Protein AF-A0A1Z8N0R2-F1 (afdb_monomer)

Foldseek 3Di:
DPPVVCQQDPPVLVVVLCVVANDADEDEDEAAAAPVVLVVVVVVCVFASAKEQEWEAAPVQWTKWFDFPPADPPQTAGFMDGHGDVRRPVRRVQVRCCQQFVDGQPDKHFNHKYKYWYDHPDPVDPDDIDIHMYTYMYRYNDDDGGDHPDCVVRTPDMDIDHLVCLVVSLVVLCPFDCDPVRSNSRSPVRSVNSVSCSVRSD

Secondary structure (DSSP, 8-state):
--TTHHHHS-HHHHHHHHHHH-S-EEEEEEEEE-HHHHHHHHHHTTTEEEEEEEEEB-TTS-EEEEEETTSPTT--B--EEEEETT--HHHHHHHHHHHHH----SS-EEEEEEEEEEEES-TT--PPP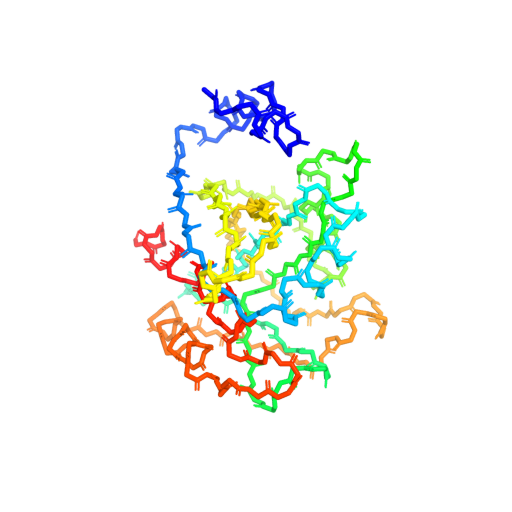EEEEEEEEEE-S--S----SSGGG-EEEEEEE-GGGHHHHHHHHHT----TT-HHHHHHHHHHHHHHHHHH--

Nearest PDB structures (foldseek):
  8zb3-assembly3_D  TM=7.255E-01  e=4.223E-07  Mycobacteroides abscessus
  8zb4-assembly1_A  TM=6.951E-01  e=4.223E-07  Mycobacteroides abscessus
  8zb3-assembly1_B  TM=7.222E-01  e=1.167E-06  Mycobacteroides abscessus
  8zb3-assembly2_F  TM=6.640E-01  e=3.719E-07  Mycobacteroides abscessus
  8zb3-assembly1_A  TM=6.689E-01  e=5.109E-07  Mycobacteroides abscessus

Mean predicted aligned error: 4.17 Å

pLDDT: mean 92.53, std 10.13, range [38.28, 98.69]

Sequence (202 aa):
MSKDDGQFIAAEELQDLESRYGAFSTINTDLKMASRSLRFYRKAFKNRRGEILFVLRRSNGDLLLHTKHKYPPDLYRIPGGGIDWGEPVAASLRREVWEETQFEVSNERFLGLIRYRFHSSDPEESQQDIHFVSFVFEIPDMEGEPAAEDESEGISGFRWIPVSELSNVACALKALPDDKSGSGDWGRFRAVGHDFVLQHLK

Structure (mmCIF, N/CA/C/O backbone):
data_AF-A0A1Z8N0R2-F1
#
_entry.id   AF-A0A1Z8N0R2-F1
#
loop_
_atom_site.group_PDB
_atom_site.id
_atom_site.type_symbol
_atom_site.label_atom_id
_atom_site.label_alt_id
_atom_site.label_comp_id
_atom_site.label_asym_id
_atom_site.label_entity_id
_atom_site.label_seq_id
_atom_site.pdbx_PDB_ins_code
_atom_site.Cartn_x
_atom_site.Cartn_y
_atom_site.Cartn_z
_atom_site.occupancy
_atom_site.B_iso_or_equiv
_atom_site.auth_seq_id
_atom_site.auth_comp_id
_atom_site.auth_asym_id
_atom_site.auth_atom_id
_atom_site.pdbx_PDB_model_num
ATOM 1 N N . MET A 1 1 ? 17.689 13.947 7.859 1.00 44.75 1 MET A N 1
ATOM 2 C CA . MET A 1 1 ? 16.824 13.844 6.667 1.00 44.75 1 MET A CA 1
ATOM 3 C C . MET A 1 1 ? 17.691 13.935 5.429 1.00 44.75 1 MET A C 1
ATOM 5 O O . MET A 1 1 ? 18.513 14.843 5.354 1.00 44.75 1 MET A O 1
ATOM 9 N N . SER A 1 2 ? 17.553 12.980 4.510 1.00 39.28 2 SER A N 1
ATOM 10 C CA . SER A 1 2 ? 18.097 13.105 3.154 1.00 39.28 2 SER A CA 1
ATOM 11 C C . SER A 1 2 ? 17.445 14.312 2.465 1.00 39.28 2 SER A C 1
ATOM 13 O O . SER A 1 2 ? 16.296 14.634 2.770 1.00 39.28 2 SER A O 1
ATOM 15 N N . LYS A 1 3 ? 18.144 14.987 1.541 1.00 38.28 3 LYS A N 1
ATOM 16 C CA . LYS A 1 3 ? 17.563 16.092 0.750 1.00 38.28 3 LYS A CA 1
ATOM 17 C C . LYS A 1 3 ? 16.319 15.661 -0.045 1.00 38.28 3 LYS A C 1
ATOM 19 O O . LYS A 1 3 ? 15.476 16.509 -0.310 1.00 38.28 3 LYS A O 1
ATOM 24 N N . ASP A 1 4 ? 16.187 14.369 -0.344 1.00 49.12 4 ASP A N 1
ATOM 25 C CA . ASP A 1 4 ? 15.061 13.813 -1.104 1.00 49.12 4 ASP A CA 1
ATOM 26 C C . ASP A 1 4 ? 13.822 13.537 -0.233 1.00 49.12 4 ASP A C 1
ATOM 28 O O . ASP A 1 4 ? 12.699 13.531 -0.733 1.00 49.12 4 ASP A O 1
ATOM 32 N N . ASP A 1 5 ? 13.993 13.380 1.088 1.00 49.06 5 ASP A N 1
ATOM 33 C CA . ASP A 1 5 ? 12.888 13.068 2.009 1.00 49.06 5 ASP A CA 1
ATOM 34 C C . ASP A 1 5 ? 11.862 14.209 2.084 1.00 49.06 5 ASP A C 1
ATOM 36 O O . ASP A 1 5 ? 10.657 13.968 2.167 1.00 49.06 5 ASP A O 1
ATOM 40 N N . GLY A 1 6 ? 12.346 15.456 2.029 1.00 51.62 6 GLY A N 1
ATOM 41 C CA . GLY A 1 6 ? 11.520 16.658 2.159 1.00 51.62 6 GLY A CA 1
ATOM 42 C C . GLY A 1 6 ? 10.592 16.912 0.969 1.00 51.62 6 GLY A C 1
ATOM 43 O O . GLY A 1 6 ? 9.721 17.770 1.063 1.00 51.62 6 GLY A O 1
ATOM 44 N N . GLN A 1 7 ? 10.757 16.181 -0.140 1.00 63.38 7 GLN A N 1
ATOM 45 C CA . GLN A 1 7 ? 9.861 16.285 -1.291 1.00 63.38 7 GLN A CA 1
ATOM 46 C C . GLN A 1 7 ? 8.579 15.460 -1.108 1.00 63.38 7 GLN A C 1
ATOM 48 O O . GLN A 1 7 ? 7.532 15.846 -1.621 1.00 63.38 7 GLN A O 1
ATOM 53 N N . PHE A 1 8 ? 8.646 14.338 -0.388 1.00 72.00 8 PHE A N 1
ATOM 54 C CA . PHE A 1 8 ? 7.528 13.396 -0.277 1.00 72.00 8 PHE A CA 1
ATOM 55 C C . PHE A 1 8 ? 6.830 13.458 1.078 1.00 72.00 8 PHE A C 1
ATOM 57 O O . PHE A 1 8 ? 5.646 13.145 1.163 1.00 72.00 8 PHE A O 1
ATOM 64 N N . ILE A 1 9 ? 7.528 13.872 2.138 1.00 78.44 9 ILE A N 1
ATOM 65 C CA . ILE A 1 9 ? 6.960 13.930 3.484 1.00 78.44 9 ILE A CA 1
ATOM 66 C C . ILE A 1 9 ? 7.401 15.216 4.180 1.00 78.44 9 ILE A C 1
ATOM 68 O O . ILE A 1 9 ? 8.596 15.457 4.358 1.00 78.44 9 ILE A O 1
ATOM 72 N N . ALA A 1 10 ? 6.429 16.026 4.599 1.00 78.62 10 ALA A N 1
ATOM 73 C CA . ALA A 1 10 ? 6.689 17.213 5.404 1.00 78.62 10 ALA A CA 1
ATOM 74 C C . ALA A 1 10 ? 7.112 16.808 6.827 1.00 78.62 10 ALA A C 1
ATOM 76 O O . ALA A 1 10 ? 6.591 15.844 7.390 1.00 78.62 10 ALA A O 1
ATOM 77 N N . ALA A 1 11 ? 8.058 17.536 7.424 1.00 79.62 11 ALA A N 1
ATOM 78 C CA . ALA A 1 11 ? 8.532 17.226 8.775 1.00 79.62 11 ALA A CA 1
ATOM 79 C C . ALA A 1 11 ? 7.416 17.408 9.815 1.00 79.62 11 ALA A C 1
ATOM 81 O O . ALA A 1 11 ? 7.313 16.623 10.754 1.00 79.62 11 ALA A O 1
ATOM 82 N N . GLU A 1 12 ? 6.565 18.407 9.600 1.00 84.00 12 GLU A N 1
ATOM 83 C CA . GLU A 1 12 ? 5.380 18.700 10.399 1.00 84.00 12 GLU A CA 1
ATOM 84 C C . GLU A 1 12 ? 4.384 17.536 10.343 1.00 84.00 12 GLU A C 1
ATOM 86 O O . GLU A 1 12 ? 3.866 17.124 11.371 1.00 84.00 12 GLU A O 1
ATOM 91 N N . GLU A 1 13 ? 4.196 16.917 9.174 1.00 85.19 13 GLU A N 1
ATOM 92 C CA . GLU A 1 13 ? 3.298 15.766 9.025 1.00 85.19 13 GLU A CA 1
ATOM 93 C C . GLU A 1 13 ? 3.798 14.540 9.805 1.00 85.19 13 GLU A C 1
ATOM 95 O O . GLU A 1 13 ? 3.005 13.829 10.416 1.00 85.19 13 GLU A O 1
ATOM 100 N N . LEU A 1 14 ? 5.115 14.299 9.840 1.00 86.25 14 LEU A N 1
ATOM 101 C CA . LEU A 1 14 ? 5.682 13.229 10.673 1.00 86.25 14 LEU A CA 1
ATOM 102 C C . LEU A 1 14 ? 5.502 13.512 12.166 1.00 86.25 14 LEU A C 1
ATOM 104 O O . LEU A 1 14 ? 5.199 12.588 12.917 1.00 86.25 14 LEU A O 1
ATOM 108 N N . GLN A 1 15 ? 5.667 14.769 12.584 1.00 87.62 15 GLN A N 1
ATOM 109 C CA . GLN A 1 15 ? 5.435 15.180 13.970 1.00 87.62 15 GLN A CA 1
ATOM 110 C C . GLN A 1 15 ? 3.963 15.031 14.355 1.00 87.62 15 GLN A C 1
ATOM 112 O O . GLN A 1 15 ? 3.669 14.542 15.442 1.00 87.62 15 GLN A O 1
ATOM 117 N N . ASP A 1 16 ? 3.040 15.385 13.461 1.00 89.69 16 ASP A N 1
ATOM 118 C CA . ASP A 1 16 ? 1.605 15.218 13.679 1.00 89.69 16 ASP A CA 1
ATOM 119 C C . ASP A 1 16 ? 1.230 13.735 13.811 1.00 89.69 16 ASP A C 1
ATOM 121 O O . ASP A 1 16 ? 0.460 13.368 14.701 1.00 89.69 16 ASP A O 1
ATOM 125 N N . LEU A 1 17 ? 1.808 12.863 12.975 1.00 91.62 17 LEU A N 1
ATOM 126 C CA . LEU A 1 17 ? 1.623 11.413 13.079 1.00 91.62 17 LEU A CA 1
ATOM 127 C C . LEU A 1 17 ? 2.182 10.860 14.397 1.00 91.62 17 LEU A C 1
ATOM 129 O O . LEU A 1 17 ? 1.500 10.078 15.056 1.00 91.62 17 LEU A O 1
ATOM 133 N N . GLU A 1 18 ? 3.380 11.279 14.810 1.00 92.25 18 GLU A N 1
ATOM 134 C CA . GLU A 1 18 ? 3.990 10.842 16.074 1.00 92.25 18 GLU A CA 1
ATOM 135 C C . GLU A 1 18 ? 3.212 11.354 17.294 1.00 92.25 18 GLU A C 1
ATOM 137 O O . GLU A 1 18 ? 2.987 10.619 18.251 1.00 92.25 18 GLU A O 1
ATOM 142 N N . SER A 1 19 ? 2.738 12.599 17.248 1.00 92.75 19 SER A N 1
ATOM 143 C CA . SER A 1 19 ? 1.906 13.198 18.294 1.00 92.75 19 SER A CA 1
ATOM 144 C C . SER A 1 19 ? 0.564 12.472 18.431 1.00 92.75 19 SER A C 1
ATOM 146 O O . SER A 1 19 ? 0.099 12.214 19.542 1.00 92.75 19 SER A O 1
ATOM 148 N N . ARG A 1 20 ? -0.052 12.100 17.300 1.00 92.94 20 ARG A N 1
ATOM 149 C CA . ARG A 1 20 ? -1.368 11.453 17.274 1.00 92.94 20 ARG A CA 1
ATOM 150 C C . ARG A 1 20 ? -1.321 9.963 17.610 1.00 92.94 20 ARG A C 1
ATOM 152 O O . ARG A 1 20 ? -2.221 9.482 18.293 1.00 92.94 20 ARG A O 1
ATOM 159 N N . TYR A 1 21 ? -0.317 9.237 17.121 1.00 92.88 21 TYR A N 1
ATOM 160 C CA . TYR A 1 21 ? -0.263 7.771 17.202 1.00 92.88 21 TYR A CA 1
ATOM 161 C C . TYR A 1 21 ? 0.882 7.232 18.065 1.00 92.88 21 TYR A C 1
ATOM 163 O O . TYR A 1 21 ? 0.963 6.024 18.287 1.00 92.88 21 TYR A O 1
ATOM 171 N N . GLY A 1 22 ? 1.741 8.108 18.585 1.00 92.50 22 GLY A N 1
ATOM 172 C CA . GLY A 1 22 ? 2.965 7.734 19.280 1.00 92.50 22 GLY A CA 1
ATOM 173 C C . GLY A 1 22 ? 4.101 7.377 18.321 1.00 92.50 22 GLY A C 1
ATOM 174 O O . GLY A 1 22 ? 4.008 7.537 17.102 1.00 92.50 22 GLY A O 1
ATOM 175 N N . ALA A 1 23 ? 5.196 6.876 18.891 1.00 90.44 23 ALA A N 1
ATOM 176 C CA . ALA A 1 23 ? 6.352 6.433 18.121 1.00 90.44 23 ALA A CA 1
ATOM 177 C C . ALA A 1 23 ? 5.970 5.308 17.142 1.00 90.44 23 ALA A C 1
ATOM 179 O O . ALA A 1 23 ? 5.309 4.339 17.517 1.00 90.44 23 ALA A O 1
ATOM 180 N N . PHE A 1 24 ? 6.443 5.418 15.902 1.00 92.31 24 PHE A N 1
ATOM 181 C CA . PHE A 1 24 ? 6.165 4.468 14.827 1.00 92.31 24 PHE A CA 1
AT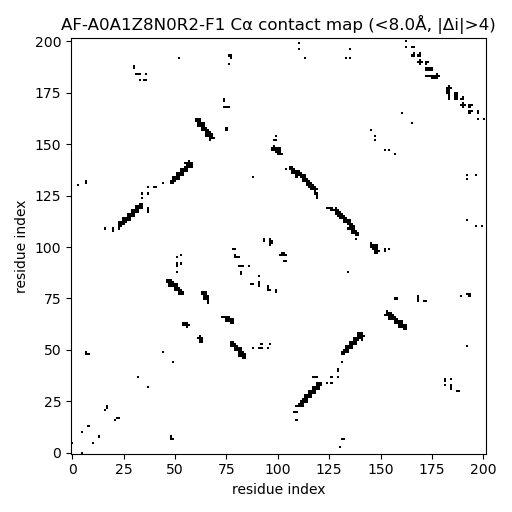OM 182 C C . PHE A 1 24 ? 7.453 3.980 14.155 1.00 92.31 24 PHE A C 1
ATOM 184 O O . PHE A 1 24 ? 8.489 4.649 14.156 1.00 92.31 24 PHE A O 1
ATOM 191 N N . SER A 1 25 ? 7.384 2.808 13.528 1.00 93.00 25 SER A N 1
ATOM 192 C CA . SER A 1 25 ? 8.501 2.246 12.771 1.00 93.00 25 SER A CA 1
ATOM 193 C C . SER A 1 25 ? 8.657 2.933 11.419 1.00 93.00 25 SER A C 1
ATOM 195 O O . SER A 1 25 ? 7.685 3.152 10.698 1.00 93.00 25 SER A O 1
ATOM 197 N N . THR A 1 26 ? 9.897 3.215 11.026 1.00 95.44 26 THR A N 1
ATOM 198 C CA . THR A 1 26 ? 10.223 3.579 9.643 1.00 95.44 26 THR A CA 1
ATOM 199 C C . THR A 1 26 ? 11.213 2.575 9.084 1.00 95.44 26 THR A C 1
ATOM 201 O O . THR A 1 26 ? 12.260 2.347 9.689 1.00 95.44 26 THR A O 1
ATOM 204 N N . ILE A 1 27 ? 10.915 2.009 7.915 1.00 96.81 27 ILE A N 1
ATOM 205 C CA . ILE A 1 27 ? 11.865 1.169 7.181 1.00 96.81 27 ILE A CA 1
ATOM 206 C C . ILE A 1 27 ? 12.277 1.835 5.870 1.00 96.81 27 ILE A C 1
ATOM 208 O O . ILE A 1 27 ? 11.485 2.526 5.231 1.00 96.81 27 ILE A O 1
ATOM 212 N N . ASN A 1 28 ? 13.524 1.603 5.465 1.00 97.00 28 ASN A N 1
ATOM 213 C CA . ASN A 1 28 ? 14.033 1.975 4.150 1.00 97.00 28 ASN A CA 1
ATOM 214 C C . ASN A 1 28 ? 14.270 0.694 3.356 1.00 97.00 28 ASN A C 1
ATOM 216 O O . ASN A 1 28 ? 14.847 -0.258 3.883 1.00 97.00 28 ASN A O 1
ATOM 220 N N . THR A 1 29 ? 13.822 0.662 2.108 1.00 96.69 29 THR A N 1
ATOM 221 C CA . THR A 1 29 ? 14.000 -0.487 1.227 1.00 96.69 29 THR A CA 1
ATOM 222 C C . THR A 1 29 ? 14.504 -0.056 -0.141 1.00 96.69 29 THR A C 1
ATOM 224 O O . THR A 1 29 ? 14.036 0.922 -0.728 1.00 96.69 29 THR A O 1
ATOM 227 N N . ASP A 1 30 ? 15.463 -0.818 -0.647 1.00 96.44 30 ASP A N 1
ATOM 228 C CA . ASP A 1 30 ? 16.051 -0.630 -1.961 1.00 96.44 30 ASP A CA 1
ATOM 229 C C . ASP A 1 30 ? 15.541 -1.722 -2.891 1.00 96.44 30 ASP A C 1
ATOM 231 O O . ASP A 1 30 ? 15.731 -2.915 -2.639 1.00 96.44 30 ASP A O 1
ATOM 235 N N . LEU A 1 31 ? 14.898 -1.316 -3.982 1.00 97.00 31 LEU A N 1
ATOM 236 C CA . LEU A 1 31 ? 14.374 -2.240 -4.974 1.00 97.00 31 LEU A CA 1
ATOM 237 C C . LEU A 1 31 ? 15.136 -2.071 -6.282 1.00 97.00 31 LEU A C 1
ATOM 239 O O . LEU A 1 31 ? 15.055 -1.036 -6.948 1.00 97.00 31 LEU A O 1
ATOM 243 N N . LYS A 1 32 ? 15.856 -3.128 -6.660 1.00 95.69 32 LYS A N 1
ATOM 244 C CA . LYS A 1 32 ? 16.416 -3.275 -8.002 1.00 95.69 32 LYS A CA 1
ATOM 245 C C . LYS A 1 32 ? 15.271 -3.493 -8.976 1.00 95.69 32 LYS A C 1
ATOM 247 O O . LYS A 1 32 ? 14.532 -4.463 -8.837 1.00 95.69 32 LYS A O 1
ATOM 252 N N . MET A 1 33 ? 15.162 -2.602 -9.949 1.00 96.12 33 MET A N 1
ATOM 253 C CA . MET A 1 33 ? 14.109 -2.611 -10.954 1.00 96.12 33 MET A CA 1
ATOM 254 C C . MET A 1 33 ? 14.713 -2.709 -12.347 1.00 96.12 33 MET A C 1
ATOM 256 O O . MET A 1 33 ? 15.729 -2.071 -12.641 1.00 96.12 33 MET A O 1
ATOM 260 N N . ALA A 1 34 ? 14.036 -3.422 -13.244 1.00 95.12 34 ALA A N 1
ATOM 261 C CA . ALA A 1 34 ? 14.354 -3.328 -14.658 1.00 95.12 34 ALA A CA 1
ATOM 262 C C . ALA A 1 34 ? 14.113 -1.894 -15.158 1.00 95.12 34 ALA A C 1
ATOM 264 O O . ALA A 1 34 ? 13.171 -1.208 -14.744 1.00 95.12 34 ALA A O 1
ATOM 265 N N . SER A 1 35 ? 14.895 -1.449 -16.139 1.00 92.56 35 SER A N 1
ATOM 266 C CA . SER A 1 35 ? 14.826 -0.081 -16.670 1.00 92.56 35 SER A CA 1
ATOM 267 C C . SER A 1 35 ? 13.436 0.306 -17.181 1.00 92.56 35 SER A C 1
ATOM 269 O O . SER A 1 35 ? 13.008 1.458 -17.090 1.00 92.56 35 SER A O 1
ATOM 271 N N . ARG A 1 36 ? 12.689 -0.669 -17.717 1.00 92.00 36 ARG A N 1
ATOM 272 C CA . ARG A 1 36 ? 11.288 -0.486 -18.134 1.00 92.00 36 ARG A CA 1
ATOM 273 C C . ARG A 1 36 ? 10.369 -0.146 -16.962 1.00 92.00 36 ARG A C 1
ATOM 275 O O . ARG A 1 36 ? 9.541 0.751 -17.102 1.00 92.00 36 ARG A O 1
ATOM 282 N N . SER A 1 37 ? 10.549 -0.812 -15.828 1.00 95.44 37 SER A N 1
ATOM 283 C CA . SER A 1 37 ? 9.754 -0.621 -14.620 1.00 95.44 37 SER A CA 1
ATOM 284 C C . SER A 1 37 ? 10.070 0.735 -14.002 1.00 95.44 37 SER A C 1
ATOM 286 O O . SER A 1 37 ? 9.149 1.465 -13.655 1.00 95.44 37 SER A O 1
ATOM 288 N N . LEU A 1 38 ? 11.341 1.156 -13.994 1.00 94.62 38 LEU A N 1
ATOM 289 C CA . LEU A 1 38 ? 11.708 2.525 -13.608 1.00 94.62 38 LEU A CA 1
ATOM 290 C C . LEU A 1 38 ? 11.021 3.572 -14.490 1.00 94.62 38 LEU A C 1
ATOM 292 O O . LEU A 1 38 ? 10.403 4.506 -13.984 1.00 94.62 38 LEU A O 1
ATOM 296 N N . ARG A 1 39 ? 11.059 3.413 -15.819 1.00 93.38 39 ARG A N 1
ATOM 297 C CA . ARG A 1 39 ? 10.360 4.337 -16.731 1.00 93.38 39 ARG A CA 1
ATOM 298 C C . ARG A 1 39 ? 8.853 4.373 -16.484 1.00 93.38 39 ARG A C 1
ATOM 300 O O . ARG A 1 39 ? 8.256 5.443 -16.597 1.00 93.38 39 ARG A O 1
ATOM 307 N N . PHE A 1 40 ? 8.249 3.228 -16.171 1.00 94.31 40 PHE A N 1
ATOM 308 C CA . PHE A 1 40 ? 6.837 3.135 -15.816 1.00 94.31 40 PHE A CA 1
ATOM 309 C C . PHE A 1 40 ? 6.543 3.875 -14.505 1.00 94.31 40 PHE A C 1
ATOM 311 O O . PHE A 1 40 ? 5.739 4.807 -14.506 1.00 94.31 40 PHE A O 1
ATOM 318 N N . TYR A 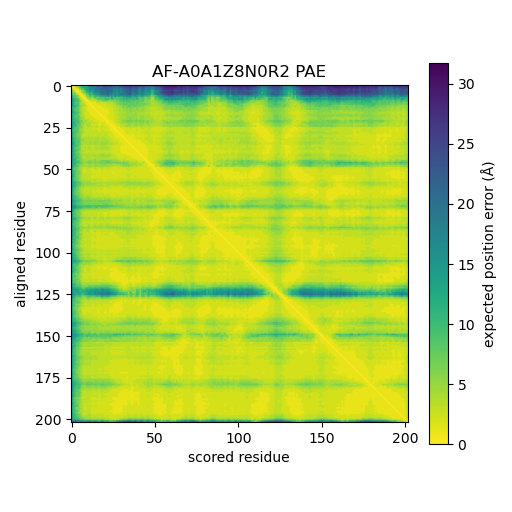1 41 ? 7.237 3.537 -13.414 1.00 94.81 41 TYR A N 1
ATOM 319 C CA . TYR A 1 41 ? 6.998 4.130 -12.097 1.00 94.81 41 TYR A CA 1
ATOM 320 C C . TYR A 1 41 ? 7.310 5.621 -12.051 1.00 94.81 41 TYR A C 1
ATOM 322 O O . TYR A 1 41 ? 6.570 6.369 -11.422 1.00 94.81 41 TYR A O 1
ATOM 330 N N . ARG A 1 42 ? 8.306 6.099 -12.807 1.00 92.94 42 ARG A N 1
ATOM 331 C CA . ARG A 1 42 ? 8.587 7.539 -12.913 1.00 92.94 42 ARG A CA 1
ATOM 332 C C . ARG A 1 42 ? 7.387 8.316 -13.457 1.00 92.94 42 ARG A C 1
ATOM 334 O O . ARG A 1 42 ? 7.149 9.448 -13.051 1.00 92.94 42 ARG A O 1
ATOM 341 N N . LYS A 1 43 ? 6.621 7.716 -14.374 1.00 93.06 43 LYS A N 1
ATOM 342 C CA . LYS A 1 43 ? 5.369 8.301 -14.875 1.00 93.06 43 LYS A CA 1
ATOM 343 C C . LYS A 1 43 ? 4.226 8.101 -13.882 1.00 93.06 43 LYS A C 1
ATOM 345 O O . LYS A 1 43 ? 3.511 9.056 -13.605 1.00 93.06 43 LYS A O 1
ATOM 350 N N . ALA A 1 44 ? 4.074 6.891 -13.342 1.00 91.38 44 ALA A N 1
ATOM 351 C CA . ALA A 1 44 ? 2.972 6.536 -12.447 1.00 91.38 44 ALA A CA 1
ATOM 352 C C . ALA A 1 44 ? 2.986 7.328 -11.127 1.00 91.38 44 ALA A C 1
ATOM 354 O O . ALA A 1 44 ? 1.929 7.681 -10.606 1.00 91.38 44 ALA A O 1
ATOM 355 N N . PHE A 1 45 ? 4.173 7.637 -10.603 1.00 92.44 45 PHE A N 1
ATOM 356 C CA . PHE A 1 45 ? 4.339 8.374 -9.351 1.00 92.44 45 PHE A CA 1
ATOM 357 C C . PHE A 1 45 ? 4.364 9.892 -9.534 1.00 92.44 45 PHE A C 1
ATOM 359 O O . PHE A 1 45 ? 4.260 10.616 -8.557 1.00 92.44 45 PHE A O 1
ATOM 366 N N . LYS A 1 46 ? 4.436 10.405 -10.770 1.00 88.06 46 LYS A N 1
ATOM 367 C CA . LYS A 1 46 ? 4.556 11.849 -11.033 1.00 88.06 46 LYS A CA 1
ATOM 368 C C . LYS A 1 46 ? 3.453 12.683 -10.364 1.00 88.06 46 LYS A C 1
ATOM 370 O O . LYS A 1 46 ? 3.714 13.785 -9.891 1.00 88.06 46 LYS A O 1
ATOM 375 N N . ASN A 1 47 ? 2.231 12.158 -10.331 1.00 85.62 47 ASN A N 1
ATOM 376 C CA . ASN A 1 47 ? 1.054 12.890 -9.860 1.00 85.62 47 ASN A CA 1
ATOM 377 C C . ASN A 1 47 ? 0.638 12.528 -8.428 1.00 85.62 47 ASN A C 1
ATOM 379 O O . ASN A 1 47 ? -0.427 12.949 -8.007 1.00 85.62 47 ASN A O 1
ATOM 383 N N . ARG A 1 48 ? 1.448 11.760 -7.692 1.00 89.19 48 ARG A N 1
ATOM 384 C CA . ARG A 1 48 ? 1.147 11.377 -6.310 1.00 89.19 48 ARG A CA 1
ATOM 385 C C . ARG A 1 48 ? 2.367 11.572 -5.426 1.00 89.19 48 ARG A C 1
ATOM 387 O O . ARG A 1 48 ? 3.490 11.280 -5.827 1.00 89.19 48 ARG A O 1
ATOM 394 N N . ARG A 1 49 ? 2.130 12.035 -4.209 1.00 90.75 49 ARG A N 1
ATOM 395 C CA . ARG A 1 49 ? 3.161 12.247 -3.193 1.00 90.75 49 ARG A CA 1
ATOM 396 C C . ARG A 1 49 ? 3.605 10.937 -2.533 1.00 90.75 49 ARG A C 1
ATOM 398 O O . ARG A 1 49 ? 4.736 10.818 -2.078 1.00 90.75 49 ARG A O 1
ATOM 405 N N . GLY A 1 50 ? 2.724 9.946 -2.510 1.00 94.62 50 GLY A N 1
ATOM 406 C CA . GLY A 1 50 ? 2.951 8.641 -1.902 1.00 94.62 50 GLY A CA 1
ATOM 407 C C . GLY A 1 50 ? 1.723 7.760 -2.068 1.00 94.62 50 GLY A C 1
ATOM 408 O O . GLY A 1 50 ? 0.899 7.988 -2.962 1.00 94.62 50 GLY A O 1
ATOM 409 N N . GLU A 1 51 ? 1.591 6.772 -1.196 1.00 97.25 51 GLU A N 1
ATOM 410 C CA . GLU A 1 51 ? 0.372 5.979 -1.072 1.00 97.25 51 GLU A CA 1
ATOM 411 C C . GLU A 1 51 ? -0.015 5.726 0.384 1.00 97.25 51 GLU A C 1
ATOM 413 O O . GLU A 1 51 ? 0.831 5.706 1.283 1.00 97.25 51 GLU A O 1
ATOM 418 N N . ILE A 1 52 ? -1.306 5.488 0.585 1.00 97.81 52 ILE A N 1
ATOM 419 C CA . ILE A 1 52 ? -1.835 4.847 1.779 1.00 97.81 52 ILE A CA 1
ATOM 420 C C . ILE A 1 52 ? -1.863 3.343 1.519 1.00 97.81 52 ILE A C 1
ATOM 422 O O . ILE A 1 52 ? -2.394 2.890 0.507 1.00 97.81 52 ILE A O 1
ATOM 426 N N . LEU A 1 53 ? -1.318 2.568 2.450 1.00 98.31 53 LEU A N 1
ATOM 427 C CA . LEU A 1 53 ? -1.566 1.137 2.558 1.00 98.31 53 LEU A CA 1
ATOM 428 C C . LEU A 1 53 ? -2.405 0.925 3.817 1.00 98.31 53 LEU A C 1
ATOM 430 O O . LEU A 1 53 ? -1.939 1.220 4.915 1.00 98.31 53 LEU A O 1
ATOM 434 N N . PHE A 1 54 ? -3.636 0.448 3.679 1.00 98.50 54 PHE A N 1
ATOM 435 C CA . PHE A 1 54 ? -4.543 0.333 4.818 1.00 98.50 54 PHE A CA 1
ATOM 436 C C . PHE A 1 54 ? -4.968 -1.115 5.048 1.00 98.50 54 PHE A C 1
ATOM 438 O O . PHE A 1 54 ? -5.287 -1.857 4.121 1.00 98.50 54 PHE A O 1
ATOM 445 N N . VAL A 1 55 ? -4.940 -1.522 6.312 1.00 98.44 55 VAL A N 1
ATOM 446 C CA . VAL A 1 55 ? -5.233 -2.875 6.764 1.00 98.44 55 VAL A CA 1
ATOM 447 C C . VAL A 1 55 ? -6.536 -2.853 7.538 1.00 98.44 55 VAL A C 1
ATOM 449 O O . VAL A 1 55 ? -6.574 -2.444 8.695 1.00 98.44 55 VAL A O 1
ATOM 452 N N . LEU A 1 56 ? -7.604 -3.302 6.891 1.00 98.44 56 LEU A N 1
ATOM 453 C CA . LEU A 1 56 ? -8.885 -3.521 7.548 1.00 98.44 56 LEU A CA 1
ATOM 454 C C . LEU A 1 56 ? -8.844 -4.864 8.271 1.00 98.44 56 LEU A C 1
ATOM 456 O O . LEU A 1 56 ? -8.565 -5.887 7.638 1.00 98.44 56 LEU A O 1
ATOM 460 N N . ARG A 1 57 ? -9.104 -4.859 9.580 1.00 98.00 57 ARG A N 1
ATOM 461 C CA . ARG A 1 57 ? -9.012 -6.047 10.431 1.00 98.00 57 ARG A CA 1
ATOM 462 C C . ARG A 1 57 ? -10.321 -6.302 11.168 1.00 98.00 57 ARG A C 1
ATOM 464 O O . ARG A 1 57 ? -10.832 -5.423 11.852 1.00 98.00 57 ARG A O 1
ATOM 471 N N . ARG A 1 58 ? -10.843 -7.523 11.058 1.00 97.38 58 ARG A N 1
ATOM 472 C CA . ARG A 1 58 ? -12.000 -7.999 11.829 1.00 97.38 58 ARG A CA 1
ATOM 473 C C . ARG A 1 58 ? -11.607 -8.323 13.269 1.00 97.38 58 ARG A C 1
ATOM 475 O O . ARG A 1 58 ? -10.450 -8.623 13.561 1.00 97.38 58 ARG A O 1
ATOM 482 N N . SER A 1 59 ? -12.596 -8.367 14.159 1.00 95.12 59 SER A N 1
ATOM 483 C CA . SER A 1 59 ? -12.416 -8.752 15.569 1.00 95.12 59 SER A CA 1
ATOM 484 C C . SER A 1 59 ? -11.885 -10.183 15.755 1.00 95.12 59 SER A C 1
ATOM 486 O O . SER A 1 59 ? -11.188 -10.466 16.727 1.00 95.12 59 SER A O 1
ATOM 488 N N . ASN A 1 60 ? -12.143 -11.085 14.799 1.00 95.25 60 ASN A N 1
ATOM 489 C CA . ASN A 1 60 ? -11.562 -12.434 14.767 1.00 95.25 60 ASN A CA 1
ATOM 490 C C . ASN A 1 60 ? -10.090 -12.461 14.298 1.00 95.25 60 ASN A C 1
ATOM 492 O O . ASN A 1 60 ? -9.463 -13.518 14.296 1.00 95.25 60 ASN A O 1
ATOM 496 N N . GLY A 1 61 ? -9.542 -11.307 13.914 1.00 95.62 61 GLY A N 1
ATOM 497 C CA . GLY A 1 61 ? -8.180 -11.135 13.438 1.00 95.62 61 GLY A CA 1
ATOM 498 C C . GLY A 1 61 ? -8.016 -11.174 11.920 1.00 95.62 61 GLY A C 1
ATOM 499 O O . GLY A 1 61 ? -6.914 -10.881 11.468 1.00 95.62 61 GLY A O 1
ATOM 500 N N . ASP A 1 62 ? -9.049 -11.490 11.137 1.00 98.12 62 ASP A N 1
ATOM 501 C CA . ASP A 1 62 ? -8.921 -11.583 9.680 1.00 98.12 62 ASP A CA 1
ATOM 502 C C . ASP A 1 62 ? -8.643 -10.221 9.037 1.00 98.12 62 ASP A C 1
ATOM 504 O O . ASP A 1 62 ? -9.178 -9.195 9.459 1.00 98.12 62 ASP A O 1
ATOM 508 N N . LEU A 1 63 ? -7.831 -10.224 7.983 1.00 98.56 63 LEU A N 1
ATOM 509 C CA . LEU A 1 63 ? -7.428 -9.052 7.216 1.00 98.56 63 LEU A CA 1
ATOM 510 C C . LEU A 1 63 ? -8.115 -9.035 5.856 1.00 98.56 63 LEU A C 1
ATOM 512 O O . LEU A 1 63 ? -8.188 -10.070 5.186 1.00 98.56 63 LEU A O 1
ATOM 516 N N . LEU A 1 64 ? -8.555 -7.857 5.419 1.00 98.69 64 LEU A N 1
ATOM 517 C CA . LEU A 1 64 ? -9.099 -7.693 4.078 1.00 98.69 64 LEU A CA 1
ATOM 518 C C . LEU A 1 64 ? -7.990 -7.591 3.031 1.00 98.69 64 LEU A C 1
ATOM 520 O O . LEU A 1 64 ? -7.067 -6.785 3.153 1.00 98.69 64 LEU A O 1
ATOM 524 N N . LEU A 1 65 ? -8.154 -8.333 1.940 1.00 98.69 65 LEU A N 1
ATOM 525 C CA . LEU A 1 65 ? -7.425 -8.154 0.692 1.00 98.69 65 LEU A CA 1
ATOM 526 C C . LEU A 1 65 ? -8.387 -7.857 -0.457 1.00 98.69 65 LEU A C 1
ATOM 528 O O . LEU A 1 65 ? -9.524 -8.335 -0.468 1.00 98.69 65 LEU A O 1
ATOM 532 N N . HIS A 1 66 ? -7.891 -7.147 -1.468 1.00 98.19 66 HIS A N 1
ATOM 533 C CA . HIS A 1 66 ? -8.598 -6.930 -2.727 1.00 98.19 66 HIS A CA 1
ATOM 534 C C . HIS A 1 66 ? -7.866 -7.577 -3.910 1.00 98.19 66 HIS A C 1
ATOM 536 O O . HIS A 1 66 ? -6.670 -7.879 -3.844 1.00 98.19 66 HIS A O 1
ATOM 542 N N . THR A 1 67 ? -8.568 -7.757 -5.020 1.00 97.94 67 THR A N 1
ATOM 543 C CA . THR A 1 67 ? -7.970 -8.013 -6.331 1.00 97.94 67 THR A CA 1
ATOM 544 C C . THR A 1 67 ? -8.579 -7.066 -7.359 1.00 97.94 67 THR A C 1
ATOM 546 O O . THR A 1 67 ? -9.709 -6.612 -7.190 1.00 97.94 67 THR A O 1
ATOM 549 N N . LYS A 1 68 ? -7.826 -6.721 -8.405 1.00 96.44 68 LYS A N 1
ATOM 550 C CA . LYS A 1 68 ? -8.280 -5.834 -9.482 1.00 96.44 68 LYS A CA 1
ATOM 551 C C . LYS A 1 68 ? -8.184 -6.564 -10.819 1.00 96.44 68 LYS A C 1
ATOM 553 O O . LYS A 1 68 ? -7.263 -7.353 -11.009 1.00 96.44 68 LYS A O 1
ATOM 558 N N . HIS A 1 69 ? -9.037 -6.224 -11.788 1.00 94.25 69 HIS A N 1
ATOM 559 C CA . HIS A 1 69 ? -9.068 -6.857 -13.123 1.00 94.25 69 HIS A CA 1
ATOM 560 C C . HIS A 1 69 ? -7.716 -6.863 -13.858 1.00 94.25 69 HIS A C 1
ATOM 562 O O . HIS A 1 69 ? -7.464 -7.713 -14.707 1.00 94.25 69 HIS A O 1
ATOM 568 N N . LYS A 1 70 ? -6.849 -5.893 -13.549 1.00 91.25 70 LYS A N 1
ATOM 569 C CA . LYS A 1 70 ? -5.508 -5.755 -14.134 1.00 91.25 70 LYS A CA 1
ATOM 570 C C . LYS A 1 70 ? -4.433 -6.610 -13.455 1.00 91.25 70 LYS A C 1
ATOM 572 O O . LYS A 1 70 ? -3.305 -6.641 -13.941 1.00 91.25 70 LYS A O 1
ATOM 577 N N . TYR A 1 71 ? -4.725 -7.203 -12.299 1.00 92.50 71 TYR A N 1
ATOM 578 C CA . TYR A 1 71 ? -3.782 -8.076 -11.609 1.00 92.50 71 TYR A CA 1
ATOM 579 C C . TYR A 1 71 ? -3.740 -9.445 -12.297 1.00 92.50 71 TYR A C 1
ATOM 581 O O . TYR A 1 71 ? -4.701 -9.835 -12.964 1.00 92.50 71 TYR A O 1
ATOM 589 N N . PRO A 1 72 ? -2.643 -10.202 -12.131 1.00 89.62 72 PRO A N 1
ATOM 590 C CA . PRO A 1 72 ? -2.652 -11.625 -12.430 1.00 89.62 72 PRO A CA 1
ATOM 591 C C . PRO A 1 72 ? -3.848 -12.332 -11.760 1.00 89.62 72 PRO A C 1
ATOM 593 O O . PRO A 1 72 ? -4.212 -11.958 -10.639 1.00 89.62 72 PRO A O 1
ATOM 596 N N . PRO A 1 73 ? -4.449 -13.348 -12.409 1.00 86.38 73 PRO A N 1
ATOM 597 C CA . PRO A 1 73 ? -5.547 -14.114 -11.828 1.00 86.38 73 PRO A CA 1
ATOM 598 C C . PRO A 1 73 ? -5.216 -14.638 -10.428 1.00 86.38 73 PRO A C 1
ATOM 600 O O . PRO A 1 73 ? -4.075 -15.009 -10.154 1.00 86.38 73 PRO A O 1
ATOM 603 N N . ASP A 1 74 ? -6.223 -14.653 -9.553 1.00 88.50 74 ASP A N 1
ATOM 604 C CA . ASP A 1 74 ? -6.142 -15.116 -8.159 1.00 88.50 74 ASP A CA 1
ATOM 605 C C . ASP A 1 74 ? -5.117 -14.400 -7.269 1.00 88.50 74 ASP A C 1
ATOM 607 O O . ASP A 1 74 ? -4.885 -14.809 -6.128 1.00 88.50 74 ASP A O 1
ATOM 611 N N . LEU A 1 75 ? -4.540 -13.293 -7.739 1.00 95.56 75 LEU A N 1
ATOM 612 C CA . LEU A 1 75 ? -3.627 -12.495 -6.945 1.00 95.56 75 LEU A CA 1
ATOM 613 C C . LEU A 1 75 ? -4.386 -11.427 -6.161 1.00 95.56 75 LEU A C 1
ATOM 615 O O . LEU A 1 75 ? -4.984 -10.509 -6.728 1.00 95.56 75 LEU A O 1
ATOM 619 N N . TYR A 1 76 ? -4.309 -11.538 -4.842 1.00 98.12 76 TYR A N 1
ATOM 620 C CA . TYR A 1 76 ? -4.875 -10.588 -3.895 1.00 98.12 76 TYR A CA 1
ATOM 621 C C . TYR A 1 76 ? -3.753 -9.830 -3.191 1.00 98.12 76 TYR A C 1
ATOM 623 O O . TYR A 1 76 ? -2.642 -10.342 -3.050 1.00 98.12 76 TYR A O 1
ATOM 631 N N . ARG A 1 77 ? -4.034 -8.606 -2.749 1.00 98.12 77 ARG A N 1
ATOM 632 C CA . ARG A 1 77 ? -3.094 -7.800 -1.965 1.00 98.12 77 ARG A CA 1
ATOM 633 C C . ARG A 1 77 ? -3.814 -6.928 -0.946 1.00 98.12 77 ARG A C 1
ATOM 635 O O . ARG A 1 77 ? -5.004 -6.659 -1.108 1.00 98.12 77 ARG A O 1
ATOM 642 N N . ILE A 1 78 ? -3.068 -6.444 0.046 1.00 98.44 78 ILE A N 1
ATOM 643 C CA . ILE A 1 78 ? -3.531 -5.387 0.949 1.00 98.44 78 ILE A CA 1
ATOM 644 C C . ILE A 1 78 ? -3.957 -4.177 0.095 1.00 98.44 78 ILE A C 1
ATOM 646 O O . ILE A 1 78 ? -3.173 -3.777 -0.785 1.00 98.44 78 ILE A O 1
ATOM 650 N N . PRO A 1 79 ? -5.172 -3.636 0.311 1.00 97.94 79 PRO A N 1
ATOM 651 C CA . PRO A 1 79 ? -5.686 -2.455 -0.374 1.00 97.94 79 PRO A CA 1
ATOM 652 C C . PRO A 1 79 ? -4.811 -1.215 -0.203 1.00 97.94 79 PRO A C 1
ATOM 654 O O . PRO A 1 79 ? -3.923 -1.160 0.651 1.00 97.94 79 PRO A O 1
ATOM 657 N N . GLY A 1 80 ? -5.040 -0.213 -1.043 1.00 96.12 80 GLY A N 1
ATOM 658 C CA . GLY A 1 80 ? -4.315 1.043 -0.935 1.00 96.12 80 GLY A CA 1
ATOM 659 C C . GLY A 1 80 ? -4.198 1.788 -2.247 1.00 96.12 80 GLY A C 1
ATOM 660 O O . GLY A 1 80 ? -4.069 1.165 -3.312 1.00 96.12 80 GLY A O 1
ATOM 661 N N . GLY A 1 81 ? -4.110 3.109 -2.136 1.00 95.00 81 GLY A N 1
ATOM 662 C CA . GLY A 1 81 ? -4.002 4.016 -3.266 1.00 95.00 81 GLY A CA 1
ATOM 663 C C . GLY A 1 81 ? -3.322 5.339 -2.930 1.00 95.00 81 GLY A C 1
ATOM 664 O O . GLY A 1 81 ? -2.535 5.442 -1.992 1.00 95.00 81 GLY A O 1
ATOM 665 N N . GLY A 1 82 ? -3.459 6.297 -3.841 1.00 95.44 82 GLY A N 1
ATOM 666 C CA . GLY A 1 82 ? -2.539 7.425 -3.948 1.00 95.44 82 GLY A CA 1
ATOM 667 C C . GLY A 1 82 ? -2.803 8.523 -2.929 1.00 95.44 82 GLY A C 1
ATOM 668 O O . GLY A 1 82 ? -3.938 8.793 -2.570 1.00 95.44 82 GLY A O 1
ATOM 669 N N . ILE A 1 83 ? -1.739 9.205 -2.521 1.00 95.19 83 ILE A N 1
ATOM 670 C CA . ILE A 1 83 ? -1.845 10.491 -1.829 1.00 95.19 83 ILE A CA 1
ATOM 671 C C . ILE A 1 83 ? -1.607 11.581 -2.864 1.00 95.19 83 ILE A C 1
ATOM 673 O O . ILE A 1 83 ? -0.522 11.629 -3.462 1.00 95.19 83 ILE A O 1
ATOM 677 N N . ASP A 1 84 ? -2.586 12.453 -3.067 1.00 92.62 84 ASP A N 1
ATOM 678 C CA . ASP A 1 84 ? -2.439 13.573 -3.989 1.00 92.62 84 ASP A CA 1
ATOM 679 C C . ASP A 1 84 ? -1.498 14.651 -3.435 1.00 92.62 84 ASP A C 1
ATOM 681 O O . ASP A 1 84 ? -1.236 14.776 -2.233 1.00 92.62 84 ASP A O 1
ATOM 685 N N . TRP A 1 85 ? -0.943 15.460 -4.336 1.00 88.69 85 TRP A N 1
ATOM 686 C CA . TRP A 1 85 ? -0.112 16.592 -3.936 1.00 88.69 85 TRP A CA 1
ATOM 687 C C . TRP A 1 85 ? -0.942 17.618 -3.156 1.00 88.69 85 TRP A C 1
ATOM 689 O O . TRP A 1 85 ? -1.925 18.148 -3.663 1.00 88.69 85 TRP A O 1
ATOM 699 N N . GLY A 1 86 ? -0.513 17.924 -1.929 1.00 87.94 86 GLY A N 1
ATOM 700 C CA . GLY A 1 86 ? -1.225 18.834 -1.025 1.00 87.94 86 GLY A CA 1
ATOM 701 C C . GLY A 1 86 ? -2.358 18.181 -0.228 1.00 87.94 86 GLY A C 1
ATOM 702 O O . GLY A 1 86 ? -2.938 18.847 0.626 1.00 87.94 86 GLY A O 1
ATOM 703 N N . GLU A 1 87 ? -2.651 16.896 -0.455 1.00 91.31 87 GLU A N 1
ATOM 704 C CA . GLU A 1 87 ? -3.624 16.147 0.339 1.00 91.31 87 GLU A CA 1
ATOM 705 C C . GLU A 1 87 ? -2.983 15.657 1.660 1.00 91.31 87 GLU A C 1
ATOM 707 O O . GLU A 1 87 ? -1.904 15.040 1.636 1.00 91.31 87 GLU A O 1
ATOM 712 N N . PRO A 1 88 ? -3.608 15.923 2.827 1.00 91.50 88 PRO A N 1
ATOM 713 C CA . PRO A 1 88 ? -3.149 15.379 4.105 1.00 91.50 88 PRO A CA 1
ATOM 714 C C . PRO A 1 88 ? -3.316 13.855 4.170 1.00 91.50 88 PRO A C 1
ATOM 716 O O . PRO A 1 88 ? -4.375 13.344 3.808 1.00 91.50 88 PRO A O 1
ATOM 719 N N . VAL A 1 89 ? -2.346 13.137 4.751 1.00 93.25 89 VAL A N 1
ATOM 720 C CA . VAL A 1 89 ? -2.384 11.660 4.899 1.00 93.25 89 VAL A CA 1
ATOM 721 C C . VAL A 1 89 ? -3.698 11.145 5.500 1.00 93.25 89 VAL A C 1
ATOM 723 O O . VAL A 1 89 ? -4.259 10.166 5.016 1.00 93.25 89 VAL A O 1
ATOM 726 N N . ALA A 1 90 ? -4.219 11.805 6.538 1.00 92.50 90 ALA A N 1
ATOM 727 C CA . ALA A 1 90 ? -5.465 11.387 7.183 1.00 92.50 90 ALA A CA 1
ATOM 728 C C . ALA A 1 90 ? -6.703 11.572 6.284 1.00 92.50 90 ALA A C 1
ATOM 730 O O . ALA A 1 90 ? -7.666 10.818 6.409 1.00 92.50 90 ALA A O 1
ATOM 731 N N . ALA A 1 91 ? -6.688 12.565 5.388 1.00 94.62 91 ALA A N 1
ATOM 732 C CA . ALA A 1 91 ? -7.757 12.765 4.413 1.00 94.62 91 ALA A CA 1
ATOM 733 C C . ALA A 1 91 ? -7.682 11.698 3.312 1.00 94.62 91 ALA A C 1
ATOM 735 O O . ALA A 1 91 ? -8.691 11.040 3.058 1.00 94.62 91 ALA A O 1
ATOM 736 N N . SER A 1 92 ? -6.482 11.446 2.768 1.00 96.12 92 SER A N 1
ATOM 737 C CA . SER A 1 92 ? -6.251 10.369 1.796 1.00 96.12 92 SER A CA 1
ATOM 738 C C . SER A 1 92 ? -6.665 9.008 2.351 1.00 96.12 92 SER A C 1
ATOM 740 O O . SER A 1 92 ? -7.300 8.239 1.646 1.00 96.12 92 SER A O 1
ATOM 742 N N . LEU A 1 93 ? -6.362 8.710 3.624 1.00 97.56 93 LEU A N 1
ATOM 743 C CA . LEU A 1 93 ? -6.765 7.454 4.266 1.00 97.56 93 LEU A CA 1
ATOM 744 C C . LEU A 1 93 ? -8.283 7.250 4.218 1.00 97.56 93 LEU A C 1
ATOM 746 O O . LEU A 1 93 ? -8.740 6.185 3.823 1.00 97.56 93 LEU A O 1
ATOM 750 N N . ARG A 1 94 ? -9.065 8.260 4.615 1.00 97.75 94 ARG A N 1
ATOM 751 C CA . ARG A 1 94 ? -10.532 8.163 4.623 1.00 97.75 94 ARG A CA 1
ATOM 752 C C . ARG A 1 94 ? -11.094 8.001 3.217 1.00 97.75 94 ARG A C 1
ATOM 754 O O . ARG A 1 94 ? -11.972 7.168 3.026 1.00 97.75 94 ARG A O 1
ATOM 761 N N . ARG A 1 95 ? -10.578 8.781 2.262 1.00 97.62 95 ARG A N 1
ATOM 762 C CA . ARG A 1 95 ? -10.988 8.719 0.857 1.00 97.62 95 ARG A CA 1
ATOM 763 C C . ARG A 1 95 ? -10.716 7.336 0.267 1.00 97.62 95 ARG A C 1
ATOM 765 O O . ARG A 1 95 ? -11.642 6.696 -0.198 1.00 97.62 95 ARG A O 1
ATOM 772 N N . GLU A 1 96 ? -9.484 6.849 0.372 1.00 97.88 96 GLU A N 1
ATOM 773 C CA . GLU A 1 96 ? -9.064 5.567 -0.210 1.00 97.88 96 GLU A CA 1
ATOM 774 C C . GLU A 1 96 ? -9.777 4.364 0.430 1.00 97.88 96 GLU A C 1
ATOM 776 O O . GLU A 1 96 ? -10.142 3.417 -0.264 1.00 97.88 96 GLU A O 1
ATOM 781 N N . VAL A 1 97 ? -10.013 4.389 1.750 1.00 98.25 97 VAL A N 1
ATOM 782 C CA . VAL A 1 97 ? -10.805 3.339 2.415 1.00 98.25 97 VAL A CA 1
ATOM 783 C C . VAL A 1 97 ? -12.244 3.354 1.900 1.00 98.25 97 VAL A C 1
ATOM 785 O O . VAL A 1 97 ? -12.785 2.293 1.589 1.00 98.25 97 VAL A O 1
ATOM 788 N N . TRP A 1 98 ? -12.856 4.531 1.772 1.00 98.00 98 TRP A N 1
ATOM 789 C CA . TRP A 1 98 ? -14.216 4.654 1.257 1.00 98.00 98 TRP A CA 1
ATOM 790 C C . TRP A 1 98 ? -14.325 4.208 -0.208 1.00 98.00 98 TRP A C 1
ATOM 792 O O . TRP A 1 98 ? -15.131 3.331 -0.509 1.00 98.00 98 TRP A O 1
ATOM 802 N N . GLU A 1 99 ? -13.479 4.738 -1.093 1.00 97.25 99 GLU A N 1
ATOM 803 C CA . GLU A 1 99 ? -13.468 4.427 -2.530 1.00 97.25 99 GLU A CA 1
ATOM 804 C C . GLU A 1 99 ? -13.297 2.918 -2.771 1.00 97.25 99 GLU A C 1
ATOM 806 O O . GLU A 1 99 ? -14.062 2.298 -3.512 1.00 97.25 99 GLU A O 1
ATOM 811 N N . GLU A 1 100 ? -12.332 2.277 -2.101 1.00 97.94 100 GLU A N 1
ATOM 812 C CA . GLU A 1 100 ? -12.036 0.866 -2.356 1.00 97.94 100 GLU A CA 1
ATOM 813 C C . GLU A 1 100 ? -12.920 -0.118 -1.570 1.00 97.94 100 GLU A C 1
ATOM 815 O O . GLU A 1 100 ? -12.907 -1.304 -1.905 1.00 97.94 100 GLU A O 1
ATOM 820 N N . THR A 1 101 ? -13.634 0.302 -0.514 1.00 97.81 101 THR A N 1
ATOM 821 C CA . THR A 1 101 ? -14.334 -0.648 0.385 1.00 97.81 101 THR A CA 1
ATOM 822 C C . THR A 1 101 ? -15.690 -0.206 0.943 1.00 97.81 101 THR A C 1
ATOM 824 O O . THR A 1 101 ? -16.369 -1.039 1.547 1.00 97.81 101 THR A O 1
ATOM 827 N N . GLN A 1 102 ? -16.092 1.054 0.750 1.00 97.44 102 GLN A N 1
ATOM 828 C CA . GLN A 1 102 ? -17.293 1.680 1.326 1.00 97.44 102 GLN A CA 1
ATOM 829 C C . GLN A 1 102 ? -17.369 1.625 2.860 1.00 97.44 102 GLN A C 1
ATOM 831 O O . GLN A 1 102 ? -18.434 1.803 3.455 1.00 97.44 102 GLN A O 1
ATOM 836 N N . PHE A 1 103 ? -16.234 1.411 3.524 1.00 97.75 103 PHE A N 1
ATOM 837 C CA . PHE A 1 103 ? -16.144 1.513 4.971 1.00 97.75 103 PHE A CA 1
ATOM 838 C C . PHE A 1 103 ? -15.800 2.932 5.419 1.00 97.75 103 PHE A C 1
ATOM 840 O O . PHE A 1 103 ? -15.038 3.652 4.776 1.00 97.75 103 PHE A O 1
ATOM 847 N N . GLU A 1 104 ? -16.329 3.317 6.578 1.00 96.25 104 GLU A N 1
ATOM 848 C CA . GLU A 1 104 ? -15.956 4.555 7.254 1.00 96.25 104 GLU A CA 1
ATOM 849 C C . GLU A 1 104 ? -14.813 4.305 8.245 1.00 96.25 104 GLU A C 1
ATOM 851 O O . GLU A 1 104 ? -14.811 3.327 8.994 1.00 96.25 104 GLU A O 1
ATOM 856 N N . VAL A 1 105 ? -13.843 5.221 8.291 1.00 96.19 105 VAL A N 1
ATOM 857 C CA . VAL A 1 105 ? -12.734 5.160 9.253 1.00 96.19 105 VAL A CA 1
ATOM 858 C C . VAL A 1 105 ? -13.143 5.878 10.538 1.00 96.19 105 VAL A C 1
ATOM 860 O O . VAL A 1 105 ? -13.100 7.108 10.613 1.00 96.19 105 VAL A O 1
ATOM 863 N N . SER A 1 106 ? -13.537 5.105 11.548 1.00 91.19 106 SER A N 1
ATOM 864 C CA . SER A 1 106 ? -13.904 5.609 12.880 1.00 91.19 106 SER A CA 1
ATOM 865 C C . SER A 1 106 ? -12.747 5.562 13.884 1.00 91.19 106 SER A C 1
ATOM 867 O O . SER A 1 106 ? -12.671 6.405 14.778 1.00 91.19 106 SER A O 1
ATOM 869 N N . ASN A 1 107 ? -11.841 4.596 13.726 1.00 94.12 107 ASN A N 1
ATOM 870 C CA . ASN A 1 107 ? -10.652 4.414 14.546 1.00 94.12 107 ASN A CA 1
ATOM 871 C C . ASN A 1 107 ? -9.512 3.867 13.685 1.00 94.12 107 ASN A C 1
ATOM 873 O O . ASN A 1 107 ? -9.687 2.880 12.976 1.00 94.12 107 ASN A O 1
ATOM 877 N N . GLU A 1 108 ? -8.336 4.477 13.764 1.00 96.00 108 GLU A N 1
ATOM 878 C CA . GLU A 1 108 ? -7.163 4.052 13.016 1.00 96.00 108 GLU A CA 1
ATOM 879 C C . GLU A 1 108 ? -5.902 4.029 13.886 1.00 96.00 108 GLU A C 1
ATOM 881 O O . GLU A 1 108 ? -5.725 4.816 14.817 1.00 96.00 108 GLU A O 1
ATOM 886 N N . ARG A 1 109 ? -4.982 3.130 13.545 1.00 95.56 109 ARG A N 1
ATOM 887 C CA . ARG A 1 109 ? -3.639 3.048 14.119 1.00 95.56 109 ARG A CA 1
ATOM 888 C C . ARG A 1 109 ? -2.624 3.246 13.012 1.00 95.56 109 ARG A C 1
ATOM 890 O O . ARG A 1 109 ? -2.700 2.590 11.975 1.00 95.56 109 ARG A O 1
ATOM 897 N N . PHE A 1 110 ? -1.640 4.105 13.239 1.00 97.00 110 PHE A N 1
ATOM 898 C CA . PHE A 1 110 ? -0.510 4.218 12.327 1.00 97.00 110 PHE A CA 1
ATOM 899 C C . PHE A 1 110 ? 0.524 3.136 12.649 1.00 97.00 110 PHE A C 1
ATOM 901 O O . PHE A 1 110 ? 1.121 3.143 13.723 1.00 97.00 110 PHE A O 1
ATOM 908 N N . LEU A 1 111 ? 0.718 2.186 11.731 1.00 96.75 111 LEU A N 1
ATOM 909 C CA . LEU A 1 111 ? 1.706 1.114 11.892 1.00 96.75 111 LEU A CA 1
ATOM 910 C C . LEU A 1 111 ? 3.118 1.601 11.552 1.00 96.75 111 LEU A C 1
ATOM 912 O O . LEU A 1 111 ? 4.095 1.143 12.146 1.00 96.75 111 LEU A O 1
ATOM 916 N N . GLY A 1 112 ? 3.226 2.533 10.604 1.00 96.81 112 GLY A N 1
ATOM 917 C CA . GLY A 1 112 ? 4.473 3.218 10.303 1.00 96.81 112 GLY A CA 1
ATOM 918 C C . GLY A 1 112 ? 4.670 3.532 8.829 1.00 96.81 112 GLY A C 1
ATOM 919 O O . GLY A 1 112 ? 3.732 3.572 8.031 1.00 96.81 112 GLY A O 1
ATOM 920 N N . LEU A 1 113 ? 5.926 3.793 8.483 1.00 96.81 113 LEU A N 1
ATOM 921 C CA . LEU A 1 113 ? 6.319 4.357 7.202 1.00 96.81 113 LEU A CA 1
ATOM 922 C C . LEU A 1 113 ? 7.283 3.432 6.459 1.00 96.81 113 LEU A C 1
ATOM 924 O O . LEU A 1 113 ? 8.314 3.018 6.994 1.00 96.81 113 LEU A O 1
ATOM 928 N N . ILE A 1 114 ? 6.993 3.181 5.185 1.00 97.81 114 ILE A N 1
ATOM 929 C CA . ILE A 1 114 ? 7.902 2.478 4.281 1.00 97.81 114 ILE A CA 1
ATOM 930 C C . ILE A 1 114 ? 8.449 3.483 3.277 1.00 97.81 114 ILE A C 1
ATOM 932 O O . ILE A 1 114 ? 7.689 4.103 2.535 1.00 97.81 114 ILE A O 1
ATOM 936 N N . ARG A 1 115 ? 9.772 3.634 3.243 1.00 96.56 115 ARG A N 1
ATOM 937 C CA . ARG A 1 115 ? 10.483 4.469 2.276 1.00 96.56 115 ARG A CA 1
ATOM 938 C C . ARG A 1 115 ? 11.165 3.584 1.255 1.00 96.56 115 ARG A C 1
ATOM 940 O O . ARG A 1 115 ? 11.922 2.685 1.615 1.00 96.56 115 ARG A O 1
ATOM 947 N N . TYR A 1 116 ? 10.920 3.863 -0.012 1.00 97.00 116 TYR A N 1
ATOM 948 C CA . TYR A 1 116 ? 11.464 3.096 -1.116 1.00 97.00 116 TYR A CA 1
ATOM 949 C C . TYR A 1 116 ? 12.481 3.918 -1.890 1.00 97.00 116 TYR A C 1
ATOM 951 O O . TYR A 1 116 ? 12.263 5.100 -2.162 1.00 97.00 116 TYR A O 1
ATOM 959 N N . ARG A 1 117 ? 13.545 3.249 -2.328 1.00 95.75 117 ARG A N 1
ATOM 960 C CA . ARG A 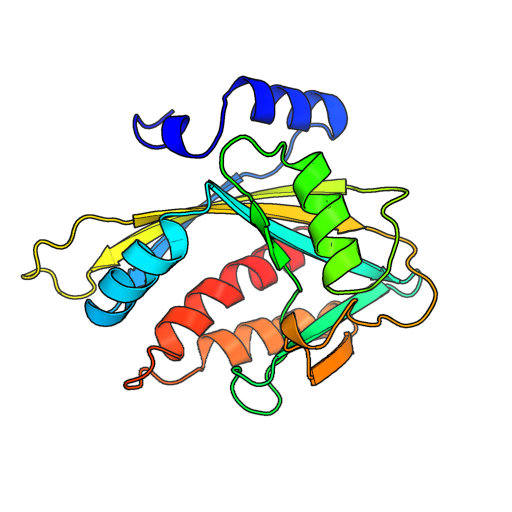1 117 ? 14.422 3.709 -3.400 1.00 95.75 117 ARG A CA 1
ATOM 961 C C . ARG A 1 117 ? 14.435 2.659 -4.501 1.00 95.75 117 ARG A C 1
ATOM 963 O O . ARG A 1 117 ? 14.933 1.550 -4.317 1.00 95.75 117 ARG A O 1
ATOM 970 N N . PHE A 1 118 ? 13.851 2.986 -5.645 1.00 95.75 118 PHE A N 1
ATOM 971 C CA . PHE A 1 118 ? 13.893 2.134 -6.826 1.00 95.75 118 PHE A CA 1
ATOM 972 C C . PHE A 1 118 ? 15.099 2.540 -7.658 1.00 95.75 118 PHE A C 1
ATOM 974 O O . PHE A 1 118 ? 15.200 3.698 -8.064 1.00 95.75 118 PHE A O 1
ATOM 981 N N . HIS A 1 119 ? 15.979 1.590 -7.941 1.00 94.25 119 HIS A N 1
ATOM 982 C CA . HIS A 1 119 ? 17.205 1.845 -8.685 1.00 94.25 119 HIS A CA 1
ATOM 983 C C . HIS A 1 119 ? 17.416 0.801 -9.778 1.00 94.25 119 HIS A C 1
ATOM 985 O O . HIS A 1 119 ? 16.849 -0.295 -9.735 1.00 94.25 119 HIS A O 1
ATOM 991 N N . SER A 1 120 ? 18.215 1.152 -10.787 1.00 93.31 120 SER A N 1
ATOM 992 C CA . SER A 1 120 ? 18.440 0.280 -11.943 1.00 93.31 120 SER A CA 1
ATOM 993 C C . SER A 1 120 ? 19.096 -1.033 -11.519 1.00 93.31 120 SER A C 1
ATOM 995 O O . SER A 1 120 ? 20.016 -1.050 -10.695 1.00 93.31 120 SER A O 1
ATOM 997 N N . SER A 1 121 ? 18.619 -2.141 -12.089 1.00 90.06 121 SER A N 1
ATOM 998 C CA . SER A 1 121 ? 19.313 -3.429 -12.035 1.00 90.06 121 SER A CA 1
ATOM 999 C C . SER A 1 121 ? 20.520 -3.483 -12.975 1.00 90.06 121 SER A C 1
ATOM 1001 O O . SER A 1 121 ? 21.398 -4.317 -12.772 1.00 90.06 121 SER A O 1
ATOM 1003 N N . ASP A 1 122 ? 20.542 -2.631 -14.003 1.00 87.88 122 ASP A N 1
ATOM 1004 C CA . ASP A 1 122 ? 21.641 -2.511 -14.958 1.00 87.88 122 ASP A CA 1
ATOM 1005 C C . ASP A 1 122 ? 22.599 -1.391 -14.505 1.00 87.88 122 ASP A C 1
ATOM 1007 O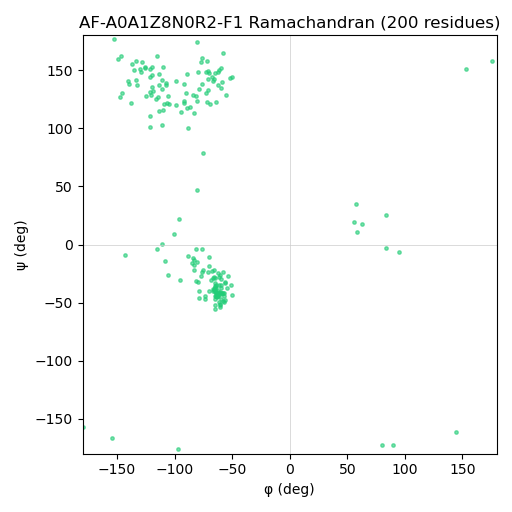 O . ASP A 1 122 ? 22.176 -0.229 -14.467 1.00 87.88 122 ASP A O 1
ATOM 1011 N N . PRO A 1 123 ? 23.853 -1.717 -14.134 1.00 77.12 123 PRO A N 1
ATOM 1012 C CA . PRO A 1 123 ? 24.835 -0.736 -13.680 1.00 77.12 123 PRO A CA 1
ATOM 1013 C C . PRO A 1 123 ? 25.346 0.187 -14.798 1.00 77.12 123 PRO A C 1
ATOM 1015 O O . PRO A 1 123 ? 25.888 1.245 -14.489 1.00 77.12 123 PRO A O 1
ATOM 1018 N N . GLU A 1 124 ? 25.182 -0.189 -16.069 1.00 80.75 124 GLU A N 1
ATOM 1019 C CA . GLU A 1 124 ? 25.578 0.627 -17.226 1.00 80.75 124 GLU A CA 1
ATOM 1020 C C . GLU A 1 124 ? 24.500 1.672 -17.576 1.00 80.75 124 GLU A C 1
ATOM 1022 O O . GLU A 1 124 ? 24.769 2.660 -18.265 1.00 80.75 124 GLU A O 1
ATOM 1027 N N . GLU A 1 125 ? 23.265 1.497 -17.087 1.00 77.69 125 GLU A N 1
ATOM 1028 C CA . GLU A 1 125 ? 22.181 2.452 -17.306 1.00 77.69 125 GLU A CA 1
ATOM 1029 C C . GLU A 1 125 ? 22.167 3.578 -16.261 1.00 77.69 125 GLU A C 1
ATOM 1031 O O . GLU A 1 125 ? 21.872 3.378 -15.083 1.00 77.69 125 GLU A O 1
ATOM 1036 N N . SER A 1 126 ? 22.340 4.817 -16.729 1.00 73.06 126 SER A N 1
ATOM 1037 C CA . SER A 1 126 ? 22.242 6.045 -15.928 1.00 73.06 126 SER A CA 1
ATOM 1038 C C . SER A 1 126 ? 20.793 6.514 -15.695 1.00 73.06 126 SER A C 1
ATOM 1040 O O . SER A 1 126 ? 20.450 7.687 -15.864 1.00 73.06 126 SER A O 1
ATOM 1042 N N . GLN A 1 127 ? 19.903 5.598 -15.302 1.00 79.00 127 GLN A N 1
ATOM 1043 C CA . GLN A 1 127 ? 18.567 5.967 -14.818 1.00 79.00 127 GLN A CA 1
ATOM 1044 C C . GLN A 1 127 ? 18.694 6.593 -13.424 1.00 79.00 127 GLN A C 1
ATOM 1046 O O . GLN A 1 127 ? 19.291 5.999 -12.535 1.00 79.00 127 GLN A O 1
ATOM 1051 N N . GLN A 1 128 ? 18.083 7.760 -13.209 1.00 86.19 128 GLN A N 1
ATOM 1052 C CA . GLN A 1 128 ? 17.961 8.317 -11.858 1.00 86.19 128 GLN A CA 1
ATOM 1053 C C . GLN A 1 128 ? 17.073 7.431 -10.982 1.00 86.19 128 GLN A C 1
ATOM 1055 O O . GLN A 1 128 ? 16.042 6.933 -11.452 1.00 86.19 128 GLN A O 1
ATOM 1060 N N . ASP A 1 129 ? 17.440 7.302 -9.713 1.00 92.00 129 ASP A N 1
ATOM 1061 C CA . ASP A 1 129 ? 16.626 6.609 -8.723 1.00 92.00 129 ASP A CA 1
ATOM 1062 C C . ASP A 1 129 ? 15.251 7.270 -8.572 1.00 92.00 129 ASP A C 1
ATOM 1064 O O . ASP A 1 129 ? 15.061 8.463 -8.827 1.00 92.00 129 ASP A O 1
ATOM 1068 N N . ILE A 1 130 ? 14.269 6.465 -8.182 1.00 93.19 130 ILE A N 1
ATOM 1069 C CA . ILE A 1 130 ? 12.920 6.931 -7.867 1.00 93.19 130 ILE A CA 1
ATOM 1070 C C . ILE A 1 130 ? 12.693 6.693 -6.386 1.00 93.19 130 ILE A C 1
ATOM 1072 O O . ILE A 1 130 ? 12.842 5.572 -5.905 1.00 93.19 130 ILE A O 1
ATOM 1076 N N . HIS A 1 131 ? 12.289 7.740 -5.682 1.00 93.50 131 HIS A N 1
ATOM 1077 C CA . HIS A 1 131 ? 11.878 7.649 -4.292 1.00 93.50 131 HIS A CA 1
ATOM 1078 C C . HIS A 1 131 ? 10.356 7.595 -4.200 1.00 93.50 131 HIS A C 1
ATOM 1080 O O . HIS A 1 131 ? 9.652 8.246 -4.974 1.00 93.50 131 HIS A O 1
ATOM 1086 N N . PHE A 1 132 ? 9.853 6.777 -3.283 1.00 95.31 132 PHE A N 1
ATOM 1087 C CA . PHE A 1 132 ? 8.423 6.625 -3.036 1.00 95.31 132 PHE A CA 1
ATOM 1088 C C . PHE A 1 132 ? 8.179 6.286 -1.568 1.00 95.31 132 PHE A C 1
ATOM 1090 O O . PHE A 1 132 ? 9.096 5.828 -0.881 1.00 95.31 132 PHE A O 1
ATOM 1097 N N . VAL A 1 133 ? 6.963 6.514 -1.076 1.00 96.19 133 VAL A N 1
ATOM 1098 C CA . VAL A 1 133 ? 6.618 6.300 0.333 1.00 96.19 133 VAL A CA 1
ATOM 1099 C C . VAL A 1 133 ? 5.230 5.675 0.467 1.00 96.19 133 VAL A C 1
ATOM 1101 O O . VAL A 1 133 ? 4.303 6.086 -0.231 1.00 96.19 133 VAL A O 1
ATOM 1104 N N . SER A 1 134 ? 5.091 4.704 1.372 1.00 97.75 134 SER A N 1
ATOM 1105 C CA . SER A 1 134 ? 3.794 4.152 1.790 1.00 97.75 134 SER A CA 1
ATOM 1106 C C . SER A 1 134 ? 3.574 4.458 3.269 1.00 97.75 134 SER A C 1
ATOM 1108 O O . SER A 1 134 ? 4.408 4.096 4.105 1.00 97.75 134 SER A O 1
ATOM 1110 N N . PHE A 1 135 ? 2.448 5.087 3.594 1.00 97.69 135 PHE A N 1
ATOM 1111 C CA . PHE A 1 135 ? 1.973 5.252 4.965 1.00 97.69 135 PHE A CA 1
ATOM 1112 C C . PHE A 1 135 ? 1.051 4.087 5.301 1.00 97.69 135 PHE A C 1
ATOM 1114 O O . PHE A 1 135 ? 0.060 3.868 4.604 1.00 97.69 135 PHE A O 1
ATOM 1121 N N . VAL A 1 136 ? 1.389 3.325 6.340 1.00 98.50 136 VAL A N 1
ATOM 1122 C CA . VAL A 1 136 ? 0.691 2.081 6.663 1.00 98.50 136 VAL A CA 1
ATOM 1123 C C . VAL A 1 136 ? -0.219 2.276 7.869 1.00 98.50 136 VAL A C 1
ATOM 1125 O O . VAL A 1 136 ? 0.256 2.605 8.956 1.00 98.50 136 VAL A O 1
ATOM 1128 N N . PHE A 1 137 ? -1.515 2.031 7.688 1.00 98.25 137 PHE A N 1
ATOM 1129 C CA . PHE A 1 137 ? -2.528 2.134 8.739 1.00 98.25 137 PHE A CA 1
ATOM 1130 C C . PHE A 1 137 ? -3.228 0.797 8.984 1.00 98.25 137 PHE A C 1
ATOM 1132 O O . PHE A 1 137 ? -3.450 0.031 8.052 1.00 98.25 137 PHE A O 1
ATOM 1139 N N . GLU A 1 138 ? -3.604 0.532 10.232 1.00 98.00 138 GLU A N 1
ATOM 1140 C CA . GLU A 1 138 ? -4.560 -0.510 10.622 1.00 98.00 138 GLU A CA 1
ATOM 1141 C C . GLU A 1 138 ? -5.872 0.159 11.041 1.00 98.00 138 GLU A C 1
ATOM 1143 O O . GLU A 1 138 ? -5.861 1.151 11.770 1.00 98.00 138 GLU A O 1
ATOM 1148 N N . ILE A 1 139 ? -6.993 -0.403 10.605 1.00 98.00 139 ILE A N 1
ATOM 1149 C CA . ILE A 1 139 ? -8.342 -0.032 11.024 1.00 98.00 139 ILE A CA 1
ATOM 1150 C C . ILE A 1 139 ? -8.957 -1.308 11.620 1.00 98.00 139 ILE A C 1
ATOM 1152 O O . ILE A 1 139 ? -9.276 -2.237 10.866 1.00 98.00 139 ILE A O 1
ATOM 1156 N N . PRO A 1 140 ? -9.003 -1.421 12.960 1.00 96.94 140 PRO A N 1
ATOM 1157 C CA . PRO A 1 140 ? -9.495 -2.611 13.641 1.00 96.94 140 PRO A CA 1
ATOM 1158 C C . PRO A 1 140 ? -11.026 -2.641 13.701 1.00 96.94 140 PRO A C 1
ATOM 1160 O O . PRO A 1 140 ? -11.696 -1.672 13.355 1.00 96.94 140 PRO A O 1
ATOM 1163 N N . ASP A 1 141 ? -11.555 -3.757 14.202 1.00 95.44 141 ASP A N 1
ATOM 1164 C CA . ASP A 1 141 ? -12.971 -3.946 14.532 1.00 95.44 141 ASP A CA 1
ATOM 1165 C C . ASP A 1 141 ? -13.924 -3.717 13.351 1.00 95.44 141 ASP A C 1
ATOM 1167 O O . ASP A 1 141 ? -15.049 -3.247 13.505 1.00 95.44 141 ASP A O 1
ATOM 1171 N N . MET A 1 142 ? -13.472 -4.090 12.152 1.00 96.19 142 MET A N 1
ATOM 1172 C CA . MET A 1 142 ? -14.277 -3.972 10.943 1.00 96.19 142 MET A CA 1
ATOM 1173 C C . MET A 1 142 ? -15.414 -4.990 10.932 1.00 96.19 142 MET A C 1
ATOM 1175 O O . MET A 1 142 ? -15.200 -6.185 11.143 1.00 96.19 142 MET A O 1
ATOM 1179 N N . GLU A 1 143 ? -16.616 -4.520 10.615 1.00 93.81 143 GLU A N 1
ATOM 1180 C CA . GLU A 1 143 ? -17.829 -5.326 10.486 1.00 93.81 143 GLU A CA 1
ATOM 1181 C C . GLU A 1 143 ? -18.473 -5.106 9.115 1.00 93.81 143 GLU A C 1
ATOM 1183 O O . GLU A 1 143 ? -18.338 -4.042 8.519 1.00 93.81 143 GLU A O 1
ATOM 1188 N N . GLY A 1 144 ? -19.198 -6.109 8.616 1.00 94.81 14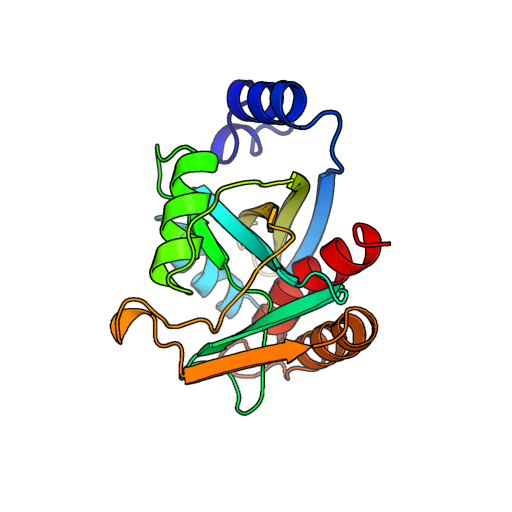4 GLY A N 1
ATOM 1189 C CA . GLY A 1 144 ? -19.833 -6.063 7.298 1.00 94.81 144 GLY A CA 1
ATOM 1190 C C . GLY A 1 144 ? -18.946 -6.576 6.163 1.00 94.81 144 GLY A C 1
ATOM 1191 O O . GLY A 1 144 ? -17.876 -7.157 6.385 1.00 94.81 144 GLY A O 1
ATOM 1192 N N . GLU A 1 145 ? -19.437 -6.406 4.936 1.00 96.88 145 GLU A N 1
ATOM 1193 C CA . GLU A 1 145 ? -18.757 -6.835 3.714 1.00 96.88 145 GLU A CA 1
ATOM 1194 C C . GLU A 1 145 ? -18.347 -5.623 2.873 1.00 96.88 145 GLU A C 1
ATOM 1196 O O . GLU A 1 145 ? -19.143 -4.692 2.736 1.00 96.88 145 GLU A O 1
ATOM 1201 N N . PRO A 1 146 ? -17.127 -5.627 2.314 1.00 97.25 146 PRO A N 1
ATOM 1202 C CA . PRO A 1 146 ? -16.631 -4.528 1.502 1.00 97.25 146 PRO A CA 1
ATOM 1203 C C . PRO A 1 146 ? -17.339 -4.471 0.149 1.00 97.25 146 PRO A C 1
ATOM 1205 O O . PRO A 1 146 ? -17.668 -5.497 -0.456 1.00 97.25 146 PRO A O 1
ATOM 1208 N N . ALA A 1 147 ? -17.466 -3.259 -0.369 1.00 96.75 147 ALA A N 1
ATOM 1209 C CA . ALA A 1 147 ? -17.861 -2.999 -1.742 1.00 96.75 147 ALA A CA 1
ATOM 1210 C C . ALA A 1 147 ? -17.033 -1.832 -2.281 1.00 96.75 147 ALA A C 1
ATOM 1212 O O . ALA A 1 147 ? -16.762 -0.884 -1.559 1.00 96.75 147 ALA A O 1
ATOM 1213 N N . ALA A 1 148 ? -16.603 -1.901 -3.538 1.00 95.44 148 ALA A N 1
ATOM 1214 C CA . ALA A 1 148 ? -15.986 -0.738 -4.169 1.00 95.44 148 ALA A CA 1
ATOM 1215 C C . ALA A 1 148 ? -17.057 0.332 -4.426 1.00 95.44 148 ALA A C 1
ATOM 1217 O O . ALA A 1 148 ? -18.210 -0.013 -4.695 1.00 95.44 148 ALA A O 1
ATOM 1218 N N . GLU A 1 149 ? -16.681 1.608 -4.363 1.00 93.25 149 GLU A N 1
ATOM 1219 C CA . GLU A 1 149 ? -17.601 2.720 -4.610 1.00 93.25 149 GLU A CA 1
ATOM 1220 C C . GLU A 1 149 ? -18.160 2.689 -6.037 1.00 93.25 149 GLU A C 1
ATOM 1222 O O . GLU A 1 149 ? -19.372 2.821 -6.226 1.00 93.25 149 GLU A O 1
ATOM 1227 N N . ASP A 1 150 ? -17.302 2.445 -7.033 1.00 92.44 150 ASP A N 1
ATOM 1228 C CA . ASP A 1 150 ? -17.719 2.264 -8.420 1.00 92.44 150 ASP A CA 1
ATOM 1229 C C . ASP A 1 150 ? -16.767 1.369 -9.246 1.00 92.44 150 ASP A C 1
ATOM 1231 O O . ASP A 1 150 ? -15.735 0.882 -8.779 1.00 92.44 150 ASP A O 1
ATOM 1235 N N . GLU A 1 151 ? -17.138 1.115 -10.508 1.00 88.25 151 GLU A N 1
ATOM 1236 C CA . GLU A 1 151 ? -16.385 0.250 -11.430 1.00 88.25 151 GLU A CA 1
ATOM 1237 C C . GLU A 1 151 ? -14.996 0.798 -11.806 1.00 88.25 151 GLU A C 1
ATOM 1239 O O . GLU A 1 151 ? -14.124 0.031 -12.230 1.00 88.25 151 GLU A O 1
ATOM 1244 N N . SER A 1 152 ? -14.765 2.108 -11.668 1.00 91.81 152 SER A N 1
ATOM 1245 C CA . SER A 1 152 ? -13.498 2.752 -12.023 1.00 91.81 152 SER A CA 1
ATOM 1246 C C . SER A 1 152 ? -12.353 2.331 -11.101 1.00 91.81 152 SER A C 1
ATOM 1248 O O . SER A 1 152 ? -11.196 2.289 -11.540 1.00 91.81 152 SER A O 1
ATOM 1250 N N . GLU A 1 153 ? -12.676 1.861 -9.891 1.00 93.44 153 GLU A N 1
ATOM 1251 C CA . GLU A 1 153 ? -11.711 1.244 -8.986 1.00 93.44 153 GLU A CA 1
ATOM 1252 C C . GLU A 1 153 ? -11.095 -0.035 -9.549 1.00 93.44 153 GLU A C 1
ATOM 1254 O O . GLU A 1 153 ? -9.985 -0.438 -9.170 1.00 93.44 153 GLU A O 1
ATOM 1259 N N . GLY A 1 154 ? -11.806 -0.687 -10.472 1.00 94.75 154 GLY A N 1
ATOM 1260 C CA . GLY A 1 154 ? -11.391 -1.917 -11.126 1.00 94.75 154 GLY A CA 1
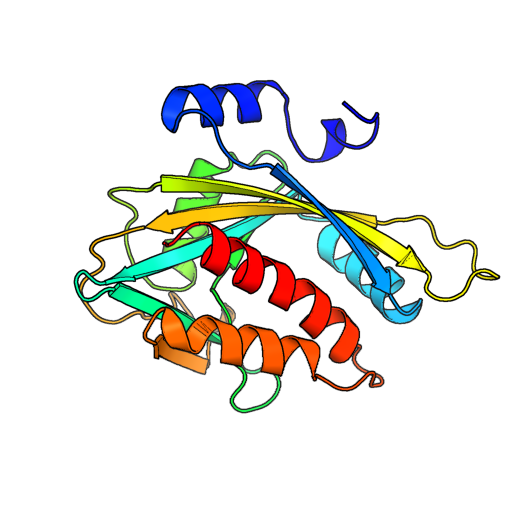ATOM 1261 C C . GLY A 1 154 ? -11.226 -3.093 -10.166 1.00 94.75 154 GLY A C 1
ATOM 1262 O O . GLY A 1 154 ? -10.544 -4.055 -10.530 1.00 94.75 154 GLY A O 1
ATOM 1263 N N . ILE A 1 155 ? -11.790 -3.008 -8.956 1.00 96.75 155 ILE A N 1
ATOM 1264 C CA . ILE A 1 155 ? -11.791 -4.079 -7.960 1.00 96.75 155 ILE A CA 1
ATOM 1265 C C . ILE A 1 155 ? -12.741 -5.176 -8.425 1.00 96.75 155 ILE A C 1
ATOM 1267 O O . ILE A 1 155 ? -13.920 -4.946 -8.661 1.00 96.75 155 ILE A O 1
ATOM 1271 N N . SER A 1 156 ? -12.205 -6.385 -8.553 1.00 96.50 156 SER A N 1
ATOM 1272 C CA . 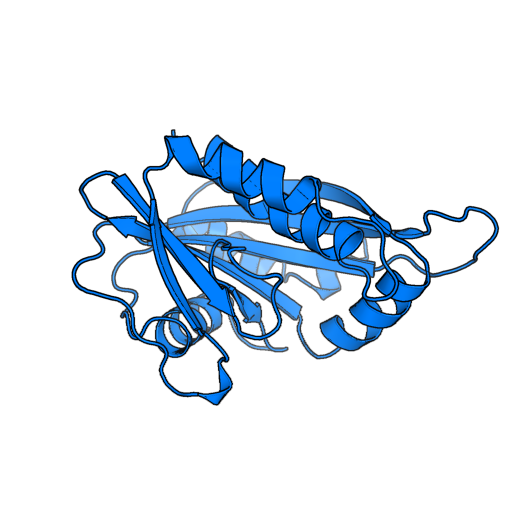SER A 1 156 ? -12.925 -7.547 -9.072 1.00 96.50 156 SER A CA 1
ATOM 1273 C C . SER A 1 156 ? -13.191 -8.611 -8.012 1.00 96.50 156 SER A C 1
ATOM 1275 O O . SER A 1 156 ? -13.747 -9.661 -8.322 1.00 96.50 156 SER A O 1
ATOM 1277 N N . GLY A 1 157 ? -12.763 -8.378 -6.770 1.00 97.19 157 GLY A N 1
ATOM 1278 C CA . GLY A 1 157 ? -13.025 -9.288 -5.667 1.00 97.19 157 GLY A CA 1
ATOM 1279 C C . GLY A 1 157 ? -12.353 -8.877 -4.365 1.00 97.19 157 GLY A C 1
ATOM 1280 O O . GLY A 1 157 ? -11.337 -8.178 -4.352 1.00 97.19 157 GLY A O 1
ATOM 1281 N N . PHE A 1 158 ? -12.915 -9.391 -3.278 1.00 98.31 158 PHE A N 1
ATOM 1282 C CA . PHE A 1 158 ? -12.439 -9.214 -1.915 1.00 98.31 158 PHE A CA 1
ATOM 1283 C C . PHE A 1 158 ? -12.232 -10.567 -1.246 1.00 98.31 158 PHE A C 1
ATOM 1285 O O . PHE A 1 158 ? -12.897 -11.550 -1.580 1.00 98.31 158 PHE A O 1
ATOM 1292 N N . ARG A 1 159 ? -11.303 -10.621 -0.293 1.00 97.81 159 ARG A N 1
ATOM 1293 C CA . ARG A 1 159 ? -11.073 -11.811 0.523 1.00 97.81 159 ARG A CA 1
ATOM 1294 C C . ARG A 1 159 ? -10.632 -11.422 1.923 1.00 97.81 159 ARG A C 1
ATOM 1296 O O . ARG A 1 159 ? -9.642 -10.715 2.075 1.00 97.81 159 ARG A O 1
ATOM 1303 N N . TRP A 1 160 ? -11.324 -11.953 2.921 1.00 98.44 160 TRP A N 1
ATOM 1304 C CA . TRP A 1 160 ? -10.851 -11.972 4.301 1.00 98.44 160 TRP A CA 1
ATOM 1305 C C . TRP A 1 160 ? -9.937 -13.180 4.499 1.00 98.44 160 TRP A C 1
ATOM 1307 O O . TRP A 1 160 ? -10.310 -14.293 4.124 1.00 98.44 160 TRP A O 1
ATOM 1317 N N . ILE A 1 161 ? -8.739 -12.961 5.039 1.00 98.12 161 ILE A N 1
ATOM 1318 C CA . ILE A 1 161 ? -7.780 -14.031 5.344 1.00 98.12 161 ILE A CA 1
ATOM 1319 C C . ILE A 1 161 ? -7.276 -13.918 6.784 1.00 98.12 161 ILE A C 1
ATOM 1321 O O . ILE A 1 161 ? -7.108 -12.800 7.273 1.00 98.12 161 ILE A O 1
ATOM 1325 N N . PRO A 1 162 ? -6.940 -15.026 7.458 1.00 97.75 162 PRO A N 1
ATOM 1326 C CA . PRO A 1 162 ? -6.256 -14.944 8.741 1.00 97.75 162 PRO A CA 1
ATOM 1327 C C . PRO A 1 162 ? -4.857 -14.335 8.563 1.00 97.75 162 PRO A C 1
ATOM 1329 O O . PRO A 1 162 ? -4.179 -14.577 7.560 1.00 97.75 162 PRO A O 1
ATOM 1332 N N . VAL A 1 163 ? -4.368 -13.597 9.569 1.00 96.81 163 VAL A N 1
ATOM 1333 C CA . VAL A 1 163 ? -3.026 -12.964 9.553 1.00 96.81 163 VAL A CA 1
ATOM 1334 C C . VAL A 1 163 ? -1.918 -13.963 9.194 1.00 96.81 163 VAL A C 1
ATOM 1336 O O . VAL A 1 163 ? -0.968 -13.615 8.494 1.00 96.81 163 VAL A O 1
ATOM 1339 N N . SER A 1 164 ? -2.047 -15.224 9.620 1.00 95.94 164 SER A N 1
ATOM 1340 C CA . SER A 1 164 ? -1.084 -16.292 9.323 1.00 95.94 164 SER A CA 1
ATOM 1341 C C . SER A 1 164 ? -0.896 -16.556 7.824 1.00 95.94 164 SER A C 1
ATOM 1343 O O . SER A 1 164 ? 0.193 -16.946 7.400 1.00 95.94 164 SER A O 1
ATOM 1345 N N . GLU A 1 165 ? -1.924 -16.316 7.008 1.00 97.50 165 GLU A N 1
ATOM 1346 C CA . GLU A 1 165 ? -1.875 -16.512 5.556 1.00 97.50 165 GLU A CA 1
ATOM 1347 C C . GLU A 1 165 ? -1.265 -15.330 4.800 1.00 97.50 165 GLU A C 1
ATOM 1349 O O . GLU A 1 165 ? -0.878 -15.482 3.640 1.00 97.50 165 GLU A O 1
ATOM 1354 N N . LEU A 1 166 ? -1.096 -14.170 5.443 1.00 97.69 166 LEU A N 1
ATOM 1355 C CA . LEU A 1 166 ? -0.539 -12.985 4.788 1.00 97.69 166 LEU A CA 1
ATOM 1356 C C . LEU A 1 166 ? 0.896 -13.230 4.278 1.00 97.69 166 LEU A C 1
ATOM 1358 O O . LEU A 1 166 ? 1.308 -12.671 3.260 1.00 97.69 166 LEU A O 1
ATOM 1362 N N . SER A 1 167 ? 1.632 -14.140 4.925 1.00 97.62 167 SER A N 1
ATOM 1363 C CA . SER A 1 167 ? 2.959 -14.583 4.476 1.00 97.62 167 SER A CA 1
ATOM 1364 C C . SER A 1 167 ? 2.920 -15.297 3.120 1.00 97.62 167 SER A C 1
ATOM 1366 O O . SER A 1 167 ? 3.782 -15.056 2.273 1.00 97.62 167 SER A O 1
ATOM 1368 N N . ASN A 1 168 ? 1.884 -16.100 2.859 1.00 98.00 168 ASN A N 1
ATOM 1369 C CA . ASN A 1 168 ? 1.694 -16.778 1.576 1.00 98.00 168 ASN A CA 1
ATOM 1370 C C . ASN A 1 168 ? 1.423 -15.769 0.456 1.00 98.00 168 ASN A C 1
ATOM 1372 O O . ASN A 1 168 ? 1.950 -15.914 -0.646 1.00 98.00 168 ASN A O 1
ATOM 1376 N N . VAL A 1 169 ? 0.659 -14.714 0.752 1.00 98.19 169 VAL A N 1
ATOM 1377 C CA . VAL A 1 169 ? 0.370 -13.627 -0.195 1.00 98.19 169 VAL A CA 1
ATOM 1378 C C . VAL A 1 169 ? 1.645 -12.868 -0.558 1.00 98.19 169 VAL A C 1
ATOM 1380 O O . VAL A 1 169 ? 1.936 -12.675 -1.739 1.00 98.19 169 VAL A O 1
ATOM 1383 N N . ALA A 1 170 ? 2.459 -12.504 0.439 1.00 98.31 170 ALA A N 1
ATOM 1384 C CA . ALA A 1 170 ? 3.753 -11.864 0.208 1.00 98.31 170 ALA A CA 1
ATOM 1385 C C . ALA A 1 170 ? 4.688 -12.746 -0.641 1.00 98.31 170 ALA A C 1
ATOM 1387 O O . ALA A 1 170 ? 5.349 -12.253 -1.558 1.00 98.31 170 ALA A O 1
ATOM 1388 N N . CYS A 1 171 ? 4.725 -14.057 -0.377 1.00 98.38 171 CYS A N 1
ATOM 1389 C CA . CYS A 1 171 ? 5.489 -15.020 -1.171 1.00 98.38 171 CYS A CA 1
ATOM 1390 C C . CYS A 1 171 ? 4.994 -15.108 -2.621 1.00 98.38 171 CYS A C 1
ATOM 1392 O O . CYS A 1 171 ? 5.812 -15.064 -3.538 1.00 98.38 171 CYS A O 1
ATOM 1394 N N . ALA A 1 172 ? 3.678 -15.174 -2.842 1.00 98.06 172 ALA A N 1
ATOM 1395 C CA . ALA A 1 172 ? 3.093 -15.214 -4.182 1.00 98.06 172 ALA A CA 1
ATOM 1396 C C . ALA A 1 172 ? 3.420 -13.948 -4.991 1.00 98.06 172 ALA A C 1
ATOM 1398 O O . ALA A 1 172 ? 3.809 -14.043 -6.153 1.00 98.06 172 ALA A O 1
ATOM 1399 N N . LEU A 1 173 ? 3.351 -12.770 -4.359 1.00 98.44 173 LEU A N 1
ATOM 1400 C CA . LEU A 1 173 ? 3.754 -11.501 -4.970 1.00 98.44 173 LEU A CA 1
ATOM 1401 C C . LEU A 1 173 ? 5.234 -11.508 -5.383 1.00 98.44 173 LEU A C 1
ATOM 1403 O O . LEU A 1 173 ? 5.561 -11.148 -6.511 1.00 98.44 173 LEU A O 1
ATOM 1407 N N . LYS A 1 174 ? 6.139 -11.962 -4.506 1.00 98.12 174 LYS A N 1
ATOM 1408 C CA . LYS A 1 174 ? 7.582 -12.055 -4.810 1.00 98.12 174 LYS A CA 1
ATOM 1409 C C . LYS A 1 174 ? 7.896 -13.062 -5.918 1.00 98.12 174 LYS A C 1
ATOM 1411 O O . LYS A 1 174 ? 8.898 -12.893 -6.609 1.00 98.12 174 LYS A O 1
ATOM 1416 N N . ALA A 1 175 ? 7.070 -14.096 -6.063 1.00 97.69 175 ALA A N 1
ATOM 1417 C CA . ALA A 1 175 ? 7.246 -15.165 -7.039 1.00 97.69 175 ALA A CA 1
ATOM 1418 C C . ALA A 1 175 ? 6.749 -14.808 -8.451 1.00 97.69 175 ALA A C 1
ATOM 1420 O O . ALA A 1 175 ? 6.912 -15.616 -9.368 1.00 97.69 175 ALA A O 1
ATOM 1421 N N . LEU A 1 176 ? 6.150 -13.625 -8.650 1.00 97.38 176 LEU A N 1
ATOM 1422 C CA . LEU A 1 176 ? 5.728 -13.191 -9.980 1.00 97.38 176 LEU A CA 1
ATOM 1423 C C . LEU A 1 176 ? 6.920 -13.130 -10.951 1.00 97.38 176 LEU A C 1
ATOM 1425 O O . LEU A 1 176 ? 8.008 -12.684 -10.575 1.00 97.38 176 LEU A O 1
ATOM 1429 N N . PRO A 1 177 ? 6.730 -13.554 -12.213 1.00 96.19 177 PRO A N 1
ATOM 1430 C CA . PRO A 1 177 ? 7.817 -13.642 -13.174 1.00 96.19 177 PRO A CA 1
ATOM 1431 C C . PRO A 1 177 ? 8.273 -12.259 -13.650 1.00 96.19 177 PRO A C 1
ATOM 1433 O O . PRO A 1 177 ? 7.476 -11.331 -13.818 1.00 96.19 177 PRO A O 1
ATOM 1436 N N . ASP A 1 178 ? 9.560 -12.148 -13.971 1.00 94.81 178 ASP A N 1
ATOM 1437 C CA . ASP A 1 178 ? 10.123 -10.971 -14.634 1.00 94.81 178 ASP A CA 1
ATOM 1438 C C . ASP A 1 178 ? 9.741 -10.956 -16.124 1.00 94.81 178 ASP A C 1
ATOM 1440 O O . ASP A 1 178 ? 10.507 -11.323 -17.017 1.00 94.81 178 ASP A O 1
ATOM 1444 N N . ASP A 1 179 ? 8.510 -10.540 -16.399 1.00 92.69 179 ASP A N 1
ATOM 1445 C CA . ASP A 1 179 ? 7.919 -10.521 -17.732 1.00 92.69 179 ASP A CA 1
ATOM 1446 C C . ASP A 1 179 ? 8.000 -9.144 -18.419 1.00 92.69 179 ASP A C 1
ATOM 1448 O O . ASP A 1 179 ? 8.619 -8.188 -17.941 1.00 92.69 179 ASP A O 1
ATOM 1452 N N . LYS A 1 180 ? 7.392 -9.039 -19.607 1.00 90.12 180 LYS A N 1
ATOM 1453 C CA . LYS A 1 180 ? 7.374 -7.790 -20.381 1.00 90.12 180 LYS A CA 1
ATOM 1454 C C . LYS A 1 180 ? 6.495 -6.696 -19.773 1.00 90.12 180 LYS A C 1
ATOM 1456 O O . LYS A 1 180 ? 6.765 -5.528 -20.049 1.00 90.12 180 LYS A O 1
ATOM 1461 N N . SER A 1 181 ? 5.509 -7.060 -18.957 1.00 90.50 181 SER A N 1
ATOM 1462 C CA . SER A 1 181 ? 4.647 -6.137 -18.211 1.00 90.50 181 SER A CA 1
ATOM 1463 C C . SER A 1 181 ? 5.292 -5.604 -16.930 1.00 90.50 181 SER A C 1
ATOM 1465 O O . SER A 1 181 ? 4.820 -4.603 -16.402 1.00 90.50 181 SER A O 1
ATOM 1467 N N . GLY A 1 182 ? 6.383 -6.217 -16.459 1.00 94.56 182 GLY A N 1
ATOM 1468 C CA . GLY A 1 182 ? 7.053 -5.830 -15.216 1.00 94.56 182 GLY A CA 1
ATOM 1469 C C . GLY A 1 182 ? 6.412 -6.441 -13.968 1.00 94.56 182 GLY A C 1
ATOM 1470 O O . GLY A 1 182 ? 6.535 -5.871 -12.885 1.00 94.56 182 GLY A O 1
ATOM 1471 N N . SER A 1 183 ? 5.732 -7.586 -14.104 1.00 95.56 183 SER A N 1
ATOM 1472 C CA . SER A 1 183 ? 4.987 -8.225 -13.011 1.00 95.56 183 SER A CA 1
ATOM 1473 C C . SER A 1 183 ? 5.874 -8.579 -11.816 1.00 95.56 183 SER A C 1
ATOM 1475 O O . SER A 1 183 ? 5.471 -8.334 -10.684 1.00 95.56 183 SER A O 1
ATOM 1477 N N . GLY A 1 184 ? 7.087 -9.094 -12.039 1.00 97.25 184 GLY A N 1
ATOM 1478 C CA . GLY A 1 184 ? 8.027 -9.429 -10.964 1.00 97.25 184 GLY A CA 1
ATOM 1479 C C . GLY A 1 184 ? 8.497 -8.214 -10.158 1.00 97.25 184 GLY A C 1
ATOM 1480 O O . GLY A 1 184 ? 8.477 -8.244 -8.928 1.00 97.25 184 GLY A O 1
ATOM 1481 N N . ASP A 1 185 ? 8.838 -7.108 -10.827 1.00 97.75 185 ASP A N 1
ATOM 1482 C CA . ASP A 1 185 ? 9.198 -5.841 -10.170 1.00 97.75 185 ASP A CA 1
ATOM 1483 C C . ASP A 1 185 ? 8.023 -5.276 -9.360 1.00 97.75 185 ASP A C 1
ATOM 1485 O O . ASP A 1 185 ? 8.181 -4.861 -8.210 1.00 97.75 185 ASP A O 1
ATOM 1489 N N . TRP A 1 186 ? 6.821 -5.296 -9.942 1.00 97.44 186 TRP A N 1
ATOM 1490 C CA . TRP A 1 186 ? 5.599 -4.882 -9.258 1.00 97.44 186 TRP A CA 1
ATOM 1491 C C . TRP A 1 186 ? 5.273 -5.772 -8.054 1.00 97.44 186 TRP A C 1
ATOM 1493 O O . TRP A 1 186 ? 4.967 -5.257 -6.981 1.00 97.44 186 TRP A O 1
ATOM 1503 N N . GLY A 1 187 ? 5.406 -7.088 -8.195 1.00 98.00 187 GLY A N 1
ATOM 1504 C CA . GLY A 1 187 ? 5.182 -8.055 -7.128 1.00 98.00 187 GLY A CA 1
ATOM 1505 C C . GLY A 1 187 ? 6.134 -7.865 -5.953 1.00 98.00 187 GLY A C 1
ATOM 1506 O O . GLY A 1 187 ? 5.688 -7.722 -4.814 1.00 98.00 187 GLY A O 1
ATOM 1507 N N . ARG A 1 188 ? 7.444 -7.761 -6.220 1.00 98.44 188 ARG A N 1
ATOM 1508 C CA . ARG A 1 188 ? 8.456 -7.478 -5.187 1.00 98.44 188 ARG A CA 1
ATOM 1509 C C . ARG A 1 188 ? 8.187 -6.164 -4.460 1.00 98.44 188 ARG A C 1
ATOM 1511 O O . ARG A 1 188 ? 8.285 -6.136 -3.239 1.00 98.44 188 ARG A O 1
ATOM 1518 N N . PHE A 1 189 ? 7.794 -5.112 -5.180 1.00 98.25 189 PHE A N 1
ATOM 1519 C CA . PHE A 1 189 ? 7.386 -3.844 -4.571 1.00 98.25 189 PHE A CA 1
ATOM 1520 C C . PHE A 1 189 ? 6.170 -4.009 -3.649 1.00 98.25 189 PHE A C 1
ATOM 1522 O O . PHE A 1 189 ? 6.227 -3.625 -2.482 1.00 98.25 189 PHE A O 1
ATOM 1529 N N . ARG A 1 190 ? 5.086 -4.627 -4.132 1.00 98.12 190 ARG A N 1
ATOM 1530 C CA . ARG A 1 190 ? 3.853 -4.797 -3.347 1.00 98.12 190 ARG A CA 1
ATOM 1531 C C . ARG A 1 190 ? 4.021 -5.726 -2.147 1.00 98.12 190 ARG A C 1
ATOM 1533 O O . ARG A 1 190 ? 3.349 -5.527 -1.135 1.00 98.12 190 ARG A O 1
ATOM 1540 N N . ALA A 1 191 ? 4.925 -6.699 -2.215 1.00 98.50 191 ALA A N 1
ATOM 1541 C CA . ALA A 1 191 ? 5.177 -7.615 -1.110 1.00 98.50 191 ALA A CA 1
ATOM 1542 C C . ALA A 1 191 ? 5.773 -6.928 0.132 1.00 98.50 191 ALA A C 1
ATOM 1544 O O . ALA A 1 191 ? 5.499 -7.377 1.244 1.00 98.50 191 ALA A O 1
ATOM 1545 N N . VAL A 1 192 ? 6.510 -5.818 -0.028 1.00 98.69 192 VAL A N 1
ATOM 1546 C CA . VAL A 1 192 ? 7.131 -5.091 1.098 1.00 98.69 192 VAL A CA 1
ATOM 1547 C C . VAL A 1 192 ? 6.089 -4.662 2.131 1.00 98.69 192 VAL A C 1
ATOM 1549 O O . VAL A 1 192 ? 6.289 -4.865 3.325 1.00 98.69 1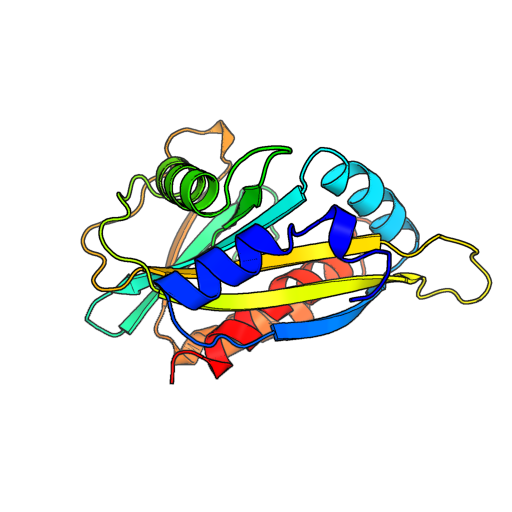92 VAL A O 1
ATOM 1552 N N . GLY A 1 193 ? 4.949 -4.129 1.682 1.00 98.38 193 GLY A N 1
ATOM 1553 C CA . GLY A 1 193 ? 3.857 -3.735 2.574 1.00 98.38 193 GLY A CA 1
ATOM 1554 C C . GLY A 1 193 ? 3.279 -4.902 3.380 1.00 98.38 193 GLY A C 1
ATOM 1555 O O . GLY A 1 193 ? 2.943 -4.740 4.547 1.00 98.38 193 GLY A O 1
ATOM 1556 N N . HIS A 1 194 ? 3.230 -6.100 2.793 1.00 98.50 194 HIS A N 1
ATOM 1557 C CA . HIS A 1 194 ? 2.707 -7.298 3.456 1.00 98.50 194 HIS A CA 1
ATOM 1558 C C . HIS A 1 194 ? 3.687 -7.809 4.514 1.00 98.50 194 HIS A C 1
ATOM 1560 O O . HIS A 1 194 ? 3.284 -8.105 5.638 1.00 98.50 194 HIS A O 1
ATOM 1566 N N . ASP A 1 195 ? 4.981 -7.852 4.180 1.00 98.19 195 ASP A N 1
ATOM 1567 C CA . ASP A 1 195 ? 6.038 -8.198 5.135 1.00 98.19 195 ASP A CA 1
ATOM 1568 C C . ASP A 1 195 ? 6.083 -7.202 6.301 1.00 98.19 195 ASP A C 1
ATOM 1570 O O . ASP A 1 195 ? 6.236 -7.606 7.454 1.00 98.19 195 ASP A O 1
ATOM 1574 N N . PHE A 1 196 ? 5.926 -5.906 6.011 1.00 98.44 196 PHE A N 1
ATOM 1575 C CA . PHE A 1 196 ? 5.864 -4.863 7.029 1.00 98.44 196 PHE A CA 1
ATOM 1576 C C . PHE A 1 196 ? 4.685 -5.103 7.975 1.00 98.44 196 PHE A C 1
ATOM 1578 O O . PHE A 1 196 ? 4.878 -5.178 9.184 1.00 98.44 196 PHE A O 1
ATOM 1585 N N . VAL A 1 197 ? 3.477 -5.303 7.447 1.00 98.00 197 VAL A N 1
ATOM 1586 C CA . VAL A 1 197 ? 2.274 -5.542 8.258 1.00 98.00 197 VAL A CA 1
ATOM 1587 C C . VAL A 1 197 ? 2.416 -6.795 9.133 1.00 98.00 197 VAL A C 1
ATOM 1589 O O . VAL A 1 197 ? 2.136 -6.734 10.328 1.00 98.00 197 VAL A O 1
ATOM 1592 N N . LEU A 1 198 ? 2.957 -7.899 8.603 1.00 96.44 198 LEU A N 1
ATOM 1593 C CA . LEU A 1 198 ? 3.244 -9.119 9.379 1.00 96.44 198 LEU A CA 1
ATOM 1594 C C . LEU A 1 198 ? 4.156 -8.884 10.591 1.00 96.44 198 LEU A C 1
ATOM 1596 O O . LEU A 1 198 ? 4.039 -9.569 11.608 1.00 96.44 198 LEU A O 1
ATOM 1600 N N . GLN A 1 199 ? 5.094 -7.944 10.488 1.00 95.56 199 GLN A N 1
ATOM 1601 C CA . GLN A 1 199 ? 6.006 -7.619 11.584 1.00 95.56 199 GLN A CA 1
ATOM 1602 C C . GLN A 1 199 ? 5.338 -6.774 12.676 1.00 95.56 199 GLN A C 1
ATOM 1604 O O . GLN A 1 199 ? 5.799 -6.823 13.816 1.00 95.56 199 GLN A O 1
ATOM 1609 N N . HIS A 1 200 ? 4.263 -6.051 12.343 1.00 94.81 200 HIS A N 1
ATOM 1610 C CA . HIS A 1 200 ? 3.618 -5.067 13.220 1.00 94.81 200 HIS A CA 1
ATOM 1611 C C . HIS A 1 200 ? 2.251 -5.514 13.770 1.00 94.81 200 HIS A C 1
ATOM 1613 O O . HIS A 1 200 ? 1.778 -4.915 14.729 1.00 94.81 200 HIS A O 1
ATOM 1619 N N . LEU A 1 201 ? 1.633 -6.570 13.223 1.00 87.75 201 LEU A N 1
ATOM 1620 C CA . LEU A 1 201 ? 0.341 -7.110 13.687 1.00 87.75 201 LEU A CA 1
ATOM 1621 C C . LEU A 1 201 ? 0.441 -8.295 14.667 1.00 87.75 201 LEU A C 1
ATOM 1623 O O . LEU A 1 201 ? -0.510 -9.070 14.790 1.00 87.75 201 LEU A O 1
ATOM 1627 N N . LYS A 1 202 ? 1.579 -8.447 15.348 1.00 61.97 202 LYS A N 1
ATOM 1628 C CA . LYS A 1 202 ? 1.792 -9.514 16.338 1.00 61.97 202 LYS A CA 1
ATOM 1629 C C . LYS A 1 202 ? 1.020 -9.291 17.631 1.00 61.97 202 LYS A C 1
ATOM 1631 O O . LYS A 1 202 ? 0.983 -8.134 18.099 1.00 61.97 202 LYS A O 1
#

Solvent-accessible surface area (backbone atoms only — not comparable to full-atom values): 11311 Å² total; per-residue (Å²): 132,60,88,70,47,64,78,56,47,55,71,64,58,53,50,51,49,34,72,73,59,40,89,60,54,73,49,80,45,79,41,71,25,55,68,68,46,50,59,48,47,60,59,71,44,68,74,34,45,31,27,39,35,46,41,45,20,29,81,90,51,29,32,46,26,33,26,39,75,88,48,65,87,96,49,57,40,72,41,67,44,68,23,47,77,92,54,53,69,74,57,36,45,44,50,47,42,24,47,64,27,63,47,81,80,88,57,78,42,65,64,28,39,43,36,40,39,39,35,56,64,49,89,88,53,88,64,79,68,44,76,49,38,37,44,33,34,38,28,67,68,50,77,89,79,75,42,56,67,52,77,87,74,37,69,70,46,76,45,77,41,53,64,83,52,46,59,56,45,24,50,54,28,50,66,35,58,84,51,95,87,33,48,15,53,52,18,47,58,59,19,50,61,44,54,51,47,65,71,69,73,115

Radius of gyration: 16.52 Å; Cα contacts (8 Å, |Δi|>4): 366; chains: 1; bounding box: 45×36×40 Å